Protein AF-K0F4W0-F1 (afdb_monomer_lite)

InterPro domains:
  IPR012964 Protein of unknown function DUF1702 [PF08012] (1-237)

Structure (mmCIF, N/CA/C/O backbone):
data_AF-K0F4W0-F1
#
_entry.id   AF-K0F4W0-F1
#
loop_
_atom_site.group_PDB
_atom_site.id
_atom_site.type_symbol
_atom_site.label_atom_id
_atom_site.label_alt_id
_atom_site.label_comp_id
_atom_site.label_asym_id
_atom_site.label_entity_id
_atom_site.label_seq_id
_atom_site.pdbx_PDB_ins_code
_atom_site.Cartn_x
_atom_site.Cartn_y
_atom_site.Cartn_z
_atom_site.occupancy
_atom_site.B_iso_or_equiv
_atom_site.auth_seq_id
_atom_site.auth_comp_id
_atom_site.auth_asym_id
_atom_site.auth_atom_id
_atom_site.pdbx_PDB_model_num
ATOM 1 N N . MET A 1 1 ? -11.512 9.751 5.585 1.00 95.38 1 MET A N 1
ATOM 2 C CA . MET A 1 1 ? -11.398 9.671 7.060 1.00 95.38 1 MET A CA 1
ATOM 3 C C . MET A 1 1 ? -12.631 10.201 7.776 1.00 95.38 1 MET A C 1
ATOM 5 O O . MET A 1 1 ? -13.339 9.388 8.342 1.00 95.38 1 MET A O 1
ATOM 9 N N . ALA A 1 2 ? -12.910 11.513 7.772 1.00 96.88 2 ALA A N 1
ATOM 10 C CA . ALA A 1 2 ? -14.004 12.086 8.576 1.00 96.88 2 ALA A CA 1
ATOM 11 C C . ALA A 1 2 ? -15.376 11.435 8.310 1.00 96.88 2 ALA A C 1
ATOM 13 O O . ALA A 1 2 ? -16.116 11.166 9.248 1.00 96.88 2 ALA A O 1
ATOM 14 N N . LEU A 1 3 ? -15.675 11.106 7.049 1.00 97.31 3 LEU A N 1
ATOM 15 C CA . LEU A 1 3 ? -16.895 10.391 6.661 1.00 97.31 3 LEU A CA 1
ATOM 16 C C . LEU A 1 3 ? -16.976 8.988 7.285 1.00 97.31 3 LEU A C 1
ATOM 18 O O . LEU A 1 3 ? -17.970 8.664 7.915 1.00 97.31 3 LEU A O 1
ATOM 22 N N . ALA A 1 4 ? -15.892 8.208 7.226 1.00 97.88 4 ALA A N 1
ATOM 23 C CA . ALA A 1 4 ? -15.820 6.891 7.866 1.00 97.88 4 ALA A CA 1
ATOM 24 C C . ALA A 1 4 ? -15.887 6.970 9.403 1.00 97.88 4 ALA A C 1
ATOM 26 O O . ALA A 1 4 ? -16.452 6.091 10.044 1.00 97.88 4 ALA A O 1
ATOM 27 N N . ILE A 1 5 ? -15.347 8.039 10.010 1.00 97.38 5 ILE A N 1
ATOM 28 C CA . ILE A 1 5 ? -15.532 8.306 11.446 1.00 97.38 5 ILE A CA 1
ATOM 29 C C . ILE A 1 5 ? -17.018 8.490 11.753 1.00 97.38 5 ILE A C 1
ATOM 31 O O . ILE A 1 5 ? -17.507 7.862 12.685 1.00 97.38 5 ILE A O 1
ATOM 35 N N . ARG A 1 6 ? -17.733 9.302 10.961 1.00 96.69 6 ARG A N 1
ATOM 36 C CA . ARG A 1 6 ? -19.177 9.531 11.123 1.00 96.69 6 ARG A CA 1
ATOM 37 C C . ARG A 1 6 ? -19.987 8.249 10.945 1.00 96.69 6 ARG A C 1
ATOM 39 O O . ARG A 1 6 ? -20.821 7.975 11.797 1.00 96.69 6 ARG A O 1
ATOM 46 N N . ASP A 1 7 ? -19.680 7.437 9.934 1.00 97.12 7 ASP A N 1
ATOM 47 C CA . ASP A 1 7 ? -20.338 6.135 9.733 1.00 97.12 7 ASP A CA 1
ATOM 48 C C . ASP A 1 7 ? -20.090 5.163 10.902 1.00 97.12 7 ASP A C 1
ATOM 50 O O . ASP A 1 7 ? -20.913 4.293 11.192 1.00 97.12 7 ASP A O 1
ATOM 54 N N . GLY A 1 8 ? -18.963 5.327 11.604 1.00 95.44 8 GLY A N 1
ATOM 55 C CA . GLY A 1 8 ? -18.633 4.588 12.818 1.00 95.44 8 GLY A CA 1
ATOM 56 C C . GLY A 1 8 ? -19.396 5.032 14.070 1.00 95.44 8 GLY A C 1
ATOM 57 O O . GLY A 1 8 ? -19.486 4.254 15.019 1.00 95.44 8 GLY A O 1
ATOM 58 N N . LEU A 1 9 ? -19.939 6.254 14.114 1.00 95.00 9 LEU A N 1
ATOM 59 C CA . LEU A 1 9 ? -20.644 6.760 15.293 1.00 95.00 9 LEU A CA 1
ATOM 60 C C . LEU A 1 9 ? -22.022 6.086 15.454 1.00 95.00 9 LEU A C 1
ATOM 62 O O . LEU A 1 9 ? -22.668 5.713 14.473 1.00 95.00 9 LEU A O 1
ATOM 66 N N . PRO A 1 10 ? -22.510 5.914 16.698 1.00 88.75 10 PRO A N 1
ATOM 67 C CA . PRO A 1 10 ? -23.794 5.259 16.950 1.00 88.75 10 PRO A CA 1
ATOM 68 C C . PRO A 1 10 ? -25.005 6.095 16.509 1.00 88.75 10 PRO A C 1
ATOM 70 O O . PRO A 1 10 ? -26.083 5.537 16.323 1.00 88.75 10 PRO A O 1
ATOM 73 N N . LEU A 1 11 ? -24.833 7.411 16.348 1.00 86.50 11 LEU A N 1
ATOM 74 C CA . LEU A 1 11 ? -25.879 8.354 15.958 1.00 86.50 11 LEU A CA 1
ATOM 75 C C . LEU A 1 11 ? -25.602 8.911 14.560 1.00 86.50 11 LEU A C 1
ATOM 77 O O . LEU A 1 11 ? -24.459 9.223 14.230 1.00 86.50 11 LEU A O 1
ATOM 81 N N . GLY A 1 12 ? -26.667 9.108 13.784 1.00 84.62 12 GLY A N 1
ATOM 82 C CA . GLY A 1 12 ? -26.603 9.665 12.436 1.00 84.62 12 GLY A CA 1
ATOM 83 C C . GLY A 1 12 ? -26.601 8.610 11.332 1.00 84.62 12 GLY A C 1
ATOM 84 O O . GLY A 1 12 ? -26.857 7.425 11.552 1.00 84.62 12 GLY A O 1
ATOM 85 N N . HIS A 1 13 ? -26.366 9.082 10.112 1.00 86.56 13 HIS A N 1
ATOM 86 C CA . HIS A 1 13 ? -26.338 8.250 8.920 1.00 86.56 13 HIS A CA 1
ATOM 87 C C . HIS A 1 13 ? -25.015 7.485 8.794 1.00 86.56 13 HIS A C 1
ATOM 89 O O . HIS A 1 13 ? -23.969 7.978 9.203 1.00 86.56 13 HIS A O 1
ATOM 95 N N . LYS A 1 14 ? -25.084 6.282 8.208 1.00 90.00 14 LYS A N 1
ATOM 96 C CA . LYS A 1 14 ? -23.947 5.361 8.014 1.00 90.00 14 LYS A CA 1
ATOM 97 C C . LYS A 1 14 ? -23.619 5.112 6.540 1.00 90.00 14 LYS A C 1
ATOM 99 O O . LYS A 1 14 ? -23.148 4.042 6.173 1.00 90.00 14 LYS A O 1
ATOM 104 N N . HIS A 1 15 ? -23.981 6.060 5.684 1.00 93.69 15 HIS A N 1
ATOM 105 C CA . HIS A 1 15 ? -23.792 5.984 4.237 1.00 93.69 15 HIS A CA 1
ATOM 106 C C . HIS A 1 15 ? -22.850 7.078 3.722 1.00 93.69 15 HIS A C 1
ATOM 108 O O . HIS A 1 15 ? -22.735 7.265 2.518 1.00 93.69 15 HIS A O 1
ATOM 114 N N . HIS A 1 16 ? -22.137 7.789 4.601 1.00 97.56 16 HIS A N 1
ATOM 115 C CA . HIS A 1 16 ? -21.282 8.902 4.196 1.00 97.56 16 HIS A CA 1
ATOM 116 C C . HIS A 1 16 ? -20.129 8.458 3.289 1.00 97.56 16 HIS A C 1
ATOM 118 O O . HIS A 1 16 ? -19.804 9.156 2.329 1.00 97.56 16 HIS A O 1
ATOM 124 N N . VAL A 1 17 ? -19.500 7.313 3.573 1.00 97.94 17 VAL A N 1
ATOM 125 C CA . VAL A 1 17 ? -18.468 6.739 2.696 1.00 97.94 17 VAL A CA 1
ATOM 126 C C . VAL A 1 17 ? -19.078 6.267 1.378 1.00 97.94 17 VAL A C 1
ATOM 128 O O . VAL A 1 17 ? -18.508 6.558 0.332 1.00 97.94 17 VAL A O 1
ATOM 131 N N . THR A 1 18 ? -20.230 5.591 1.411 1.00 97.62 18 THR A N 1
ATOM 132 C CA . THR A 1 18 ? -20.920 5.103 0.205 1.00 97.62 18 THR A CA 1
ATOM 133 C C . THR A 1 18 ? -21.291 6.250 -0.734 1.00 97.62 18 THR A C 1
ATOM 135 O O . THR A 1 18 ? -20.954 6.210 -1.916 1.00 97.62 18 THR A O 1
ATOM 138 N N . ASP A 1 19 ? -21.912 7.301 -0.201 1.00 97.81 19 ASP A N 1
ATOM 139 C CA . ASP A 1 19 ? -22.314 8.480 -0.969 1.00 97.81 19 ASP A CA 1
ATOM 140 C C . ASP A 1 19 ? -21.099 9.205 -1.550 1.00 97.81 19 ASP A C 1
ATOM 142 O O . ASP A 1 19 ? -21.123 9.663 -2.691 1.00 97.81 19 ASP A O 1
ATOM 146 N N . PHE A 1 20 ? -20.001 9.277 -0.792 1.00 97.81 20 PHE A N 1
ATOM 147 C CA . PHE A 1 20 ? -18.778 9.910 -1.274 1.00 97.81 20 PHE A CA 1
ATOM 148 C C . PHE A 1 20 ? -18.067 9.088 -2.348 1.00 97.81 20 PHE A C 1
ATOM 150 O O . PHE A 1 20 ? -17.512 9.670 -3.273 1.00 97.81 20 PHE A O 1
ATOM 157 N N . ILE A 1 21 ? -18.117 7.754 -2.276 1.00 97.75 21 ILE A N 1
ATOM 158 C CA . ILE A 1 21 ? -17.651 6.892 -3.371 1.00 97.75 21 ILE A CA 1
ATOM 159 C C . ILE A 1 21 ? -18.477 7.156 -4.631 1.00 97.75 21 ILE A C 1
ATOM 161 O O . ILE A 1 21 ? -17.896 7.306 -5.698 1.00 97.75 21 ILE A O 1
ATOM 165 N N . ALA A 1 22 ? -19.803 7.264 -4.515 1.00 97.31 22 ALA A N 1
ATOM 166 C CA . ALA A 1 22 ? -20.660 7.554 -5.663 1.00 97.31 22 ALA A CA 1
ATOM 167 C C . ALA A 1 22 ? -20.384 8.942 -6.275 1.00 97.31 22 ALA A C 1
ATOM 169 O O . ALA A 1 22 ? -20.463 9.100 -7.491 1.00 97.31 22 ALA A O 1
ATOM 170 N N . ALA A 1 23 ? -20.045 9.936 -5.448 1.00 98.00 23 ALA A N 1
ATOM 171 C CA . ALA A 1 23 ? -19.792 11.307 -5.891 1.00 98.00 23 ALA A CA 1
ATOM 172 C C . ALA A 1 23 ? -18.348 11.580 -6.359 1.00 98.00 23 ALA A C 1
ATOM 174 O O . ALA A 1 23 ? -18.134 12.554 -7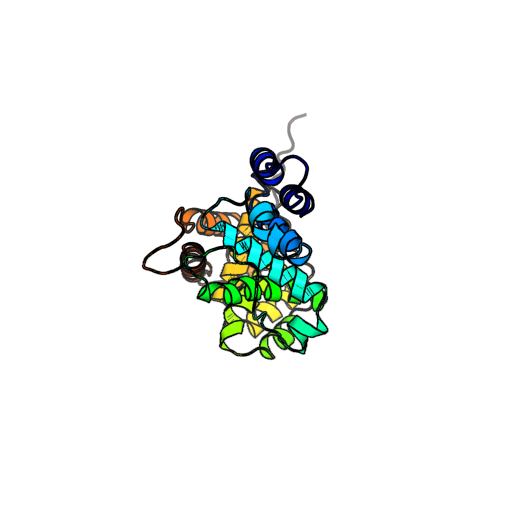.076 1.00 98.00 23 ALA A O 1
ATOM 175 N N . ALA A 1 24 ? -17.367 10.780 -5.927 1.00 97.19 24 ALA A N 1
ATOM 176 C CA . ALA A 1 24 ? -15.936 11.020 -6.147 1.00 97.19 24 ALA A CA 1
ATOM 177 C C . ALA A 1 24 ? -15.167 9.720 -6.467 1.00 97.19 24 ALA A C 1
ATOM 179 O O . ALA A 1 24 ? -14.075 9.467 -5.940 1.00 97.19 24 ALA A O 1
ATOM 180 N N . ASP A 1 25 ? -15.752 8.866 -7.308 1.00 96.38 25 ASP A N 1
ATOM 181 C CA . ASP A 1 25 ? -15.204 7.559 -7.698 1.00 96.38 25 ASP A CA 1
ATOM 182 C C . ASP A 1 25 ? -13.814 7.654 -8.367 1.00 96.38 25 ASP A C 1
ATOM 184 O O . ASP A 1 25 ? -12.987 6.737 -8.276 1.00 96.38 25 ASP A O 1
ATOM 188 N N . GLU A 1 26 ? -13.472 8.791 -8.973 1.00 98.12 26 GLU A N 1
ATOM 189 C CA . GLU A 1 26 ? -12.127 9.043 -9.495 1.00 98.12 26 GLU A CA 1
ATOM 190 C C . GLU A 1 26 ? -11.041 9.013 -8.397 1.00 98.12 26 GLU A C 1
ATOM 192 O O . GLU A 1 26 ? -9.873 8.741 -8.678 1.00 98.12 26 GLU A O 1
ATOM 197 N N . HIS A 1 27 ? -11.425 9.208 -7.130 1.00 97.69 27 HIS A N 1
ATOM 198 C CA . HIS A 1 27 ? -10.548 9.171 -5.957 1.00 97.69 27 HIS A CA 1
ATOM 199 C C . HIS A 1 27 ? -10.694 7.892 -5.117 1.00 97.69 27 HIS A C 1
ATOM 201 O O . HIS A 1 27 ? -10.190 7.839 -3.988 1.00 97.69 27 HIS A O 1
ATOM 207 N N . LEU A 1 28 ? -11.332 6.846 -5.659 1.00 97.94 28 LEU A N 1
ATOM 208 C CA . LEU A 1 28 ? -11.682 5.603 -4.960 1.00 97.94 28 LEU A CA 1
ATOM 209 C C . LEU A 1 28 ? -10.561 5.060 -4.059 1.00 97.94 28 LEU A C 1
ATOM 211 O O . LEU A 1 28 ? -10.781 4.813 -2.875 1.00 97.94 28 LEU A O 1
ATOM 215 N N . TYR A 1 29 ? -9.333 4.935 -4.571 1.00 98.38 29 TYR A N 1
ATOM 216 C CA . TYR A 1 29 ? -8.204 4.405 -3.795 1.00 98.38 29 TYR A CA 1
ATOM 217 C C . TYR A 1 29 ? -7.902 5.229 -2.536 1.00 98.38 29 TYR A C 1
ATOM 219 O O . TYR A 1 29 ? -7.700 4.670 -1.456 1.00 98.38 29 TYR A O 1
ATOM 227 N N . MET A 1 30 ? -7.931 6.561 -2.647 1.00 98.12 30 MET A N 1
ATOM 228 C CA . MET A 1 30 ? -7.701 7.463 -1.516 1.00 98.12 30 MET A CA 1
ATOM 229 C C . MET A 1 30 ? -8.854 7.442 -0.512 1.00 98.12 30 MET A C 1
ATOM 231 O O . MET A 1 30 ? -8.615 7.621 0.686 1.00 98.12 30 MET A O 1
ATOM 235 N N . ILE A 1 31 ? -10.083 7.170 -0.960 1.00 98.62 31 ILE A N 1
ATOM 236 C CA . ILE A 1 31 ? -11.229 6.988 -0.062 1.00 98.62 31 ILE A CA 1
ATOM 237 C C . ILE A 1 31 ? -10.993 5.774 0.845 1.00 98.62 31 ILE A C 1
ATOM 239 O O . ILE A 1 31 ? -11.073 5.921 2.066 1.00 98.62 31 ILE A O 1
ATOM 243 N N . TYR A 1 32 ? -10.606 4.618 0.288 1.00 98.69 32 TYR A N 1
ATOM 244 C CA . TYR A 1 32 ? -10.311 3.408 1.074 1.00 98.69 32 TYR A CA 1
ATOM 245 C C . TYR A 1 32 ? -9.128 3.602 2.034 1.00 98.69 32 TYR A C 1
ATOM 247 O O . TYR A 1 32 ? -9.226 3.244 3.210 1.00 98.69 32 TYR A O 1
ATOM 255 N N . VAL A 1 33 ? -8.047 4.253 1.588 1.00 98.69 33 VAL A N 1
ATOM 256 C CA . VAL A 1 33 ? -6.933 4.648 2.475 1.00 98.69 33 VAL A CA 1
ATOM 257 C C . VAL A 1 33 ? -7.443 5.529 3.622 1.00 98.69 33 VAL A C 1
ATOM 259 O O . VAL A 1 33 ? -7.101 5.326 4.789 1.00 98.69 33 VAL A O 1
ATOM 262 N N . GLY A 1 34 ? -8.320 6.484 3.311 1.00 98.56 34 GLY A N 1
ATOM 263 C CA . GLY A 1 34 ? -8.943 7.363 4.290 1.00 98.56 34 GLY A CA 1
ATOM 264 C C . GLY A 1 34 ? -9.880 6.649 5.271 1.00 98.56 34 GLY A C 1
ATOM 265 O O . GLY A 1 34 ? -10.039 7.148 6.386 1.00 98.56 34 GLY A O 1
ATOM 266 N N . VAL A 1 35 ? -10.504 5.528 4.898 1.00 98.62 35 VAL A N 1
ATOM 267 C CA . VAL A 1 35 ? -11.246 4.653 5.829 1.00 98.62 35 VAL A CA 1
ATOM 268 C C . VAL A 1 35 ? -10.269 4.027 6.824 1.00 98.62 35 VAL A C 1
ATOM 270 O O . VAL A 1 35 ? -10.513 4.068 8.027 1.00 98.62 35 VAL A O 1
ATOM 273 N N . GLY A 1 36 ? -9.105 3.575 6.355 1.00 98.56 36 GLY A N 1
ATOM 274 C CA . GLY A 1 36 ? -8.017 3.079 7.202 1.00 98.56 36 GLY A CA 1
ATOM 275 C C . GLY A 1 36 ? -7.568 4.039 8.300 1.00 98.56 36 GLY A C 1
ATOM 276 O O . GLY A 1 36 ? -7.413 3.654 9.459 1.00 98.56 36 GLY A O 1
ATOM 277 N N . TRP A 1 37 ? -7.447 5.323 7.961 1.00 98.75 37 TRP A N 1
ATOM 278 C CA . TRP A 1 37 ? -7.151 6.378 8.935 1.00 98.75 37 TRP A CA 1
ATOM 279 C C . TRP A 1 37 ? -8.241 6.529 10.003 1.00 98.75 37 TRP A C 1
ATOM 281 O O . TRP A 1 37 ? -7.938 6.850 11.149 1.00 98.75 37 TRP A O 1
ATOM 291 N N . ALA A 1 38 ? -9.510 6.292 9.658 1.00 98.56 38 ALA A N 1
ATOM 292 C CA . ALA A 1 38 ? -10.582 6.298 10.650 1.00 98.56 38 ALA A CA 1
ATOM 293 C C . ALA A 1 38 ? -10.435 5.121 11.624 1.00 98.56 38 ALA A C 1
ATOM 295 O O . ALA A 1 38 ? -10.582 5.315 12.828 1.00 98.56 38 ALA A O 1
ATOM 296 N N . LEU A 1 39 ? -10.063 3.931 11.138 1.00 98.44 39 LEU A N 1
ATOM 297 C CA . LEU A 1 39 ? -9.823 2.756 11.989 1.00 98.44 39 LEU A CA 1
ATOM 298 C C . LEU A 1 39 ? -8.672 2.971 12.979 1.00 98.44 39 LEU A C 1
ATOM 300 O O . LEU A 1 39 ? -8.726 2.458 14.093 1.00 98.44 39 LEU A O 1
ATOM 304 N N . ALA A 1 40 ? -7.665 3.765 12.606 1.00 98.19 40 ALA A N 1
ATOM 305 C CA . ALA A 1 40 ? -6.564 4.123 13.500 1.00 98.19 40 ALA A CA 1
ATOM 306 C C . ALA A 1 40 ? -6.989 5.042 14.660 1.00 98.19 40 ALA A C 1
ATOM 308 O O . ALA A 1 40 ? -6.291 5.119 15.669 1.00 98.19 40 ALA A O 1
ATOM 309 N N . ARG A 1 41 ? -8.132 5.728 14.531 1.00 97.19 41 ARG A N 1
ATOM 310 C CA . ARG A 1 41 ? -8.620 6.720 15.504 1.00 97.19 41 ARG A CA 1
ATOM 311 C C . ARG A 1 41 ? -9.878 6.286 16.249 1.00 97.19 41 ARG A C 1
ATOM 313 O O . ARG A 1 41 ? -10.158 6.811 17.323 1.00 97.19 41 ARG A O 1
ATOM 320 N N . LEU A 1 42 ? -10.648 5.363 15.684 1.00 96.50 42 LEU A N 1
ATOM 321 C CA . LEU A 1 42 ? -11.864 4.843 16.296 1.00 96.50 42 LEU A CA 1
ATOM 322 C C . LEU A 1 42 ? -11.554 3.704 17.277 1.00 96.50 42 LEU A C 1
ATOM 324 O O . LEU A 1 42 ? -10.695 2.863 16.995 1.00 96.50 42 LEU A O 1
ATOM 328 N N . PRO A 1 43 ? -12.301 3.597 18.389 1.00 94.94 43 PRO A N 1
ATOM 329 C CA . PRO A 1 43 ? -12.262 2.404 19.219 1.00 94.94 43 PRO A CA 1
ATOM 330 C C . PRO A 1 43 ? -12.791 1.191 18.437 1.00 94.94 43 PRO A C 1
ATOM 332 O O . PRO A 1 43 ? -13.729 1.299 17.645 1.00 94.94 43 PRO A O 1
ATOM 335 N N . ARG A 1 44 ? -12.211 0.012 18.698 1.00 94.25 44 ARG A N 1
ATOM 336 C CA . ARG A 1 44 ? -12.485 -1.236 17.956 1.00 94.25 44 ARG A CA 1
ATOM 337 C C . ARG A 1 44 ? -13.966 -1.587 17.760 1.00 94.25 44 ARG A C 1
ATOM 339 O O . ARG A 1 44 ? -14.302 -1.995 16.651 1.00 94.25 44 ARG A O 1
ATOM 346 N N . PRO A 1 45 ? -14.868 -1.420 18.751 1.00 94.50 45 PRO A N 1
ATOM 347 C CA . PRO A 1 45 ? -16.285 -1.744 18.562 1.00 94.50 45 PRO A CA 1
ATOM 348 C C . PRO A 1 45 ? -16.961 -0.964 17.424 1.00 94.50 45 PRO A C 1
ATOM 350 O O . PRO A 1 45 ? -17.989 -1.400 16.917 1.00 94.50 45 PRO A O 1
ATOM 353 N N . LEU A 1 46 ? -16.384 0.167 17.003 1.00 95.81 46 LEU A N 1
ATOM 354 C CA . LEU A 1 46 ? -16.920 1.013 15.935 1.00 95.81 46 LEU A CA 1
ATOM 355 C C . LEU A 1 46 ? -16.310 0.713 14.555 1.00 95.81 46 LEU A C 1
ATOM 357 O O . LEU A 1 46 ? -16.778 1.248 13.552 1.00 95.81 46 LEU A O 1
ATOM 361 N N . HIS A 1 47 ? -15.286 -0.146 14.470 1.00 96.25 47 HIS A N 1
ATOM 362 C CA . HIS A 1 47 ? -14.577 -0.430 13.213 1.00 96.25 47 HIS A CA 1
ATOM 363 C C . HIS A 1 47 ? -15.494 -1.025 12.146 1.00 96.25 47 HIS A C 1
ATOM 365 O O . HIS A 1 47 ? -15.451 -0.589 11.000 1.00 96.25 47 HIS A O 1
ATOM 371 N N . GLN A 1 48 ? -16.366 -1.961 12.525 1.00 94.12 48 GLN A N 1
ATOM 372 C CA . GLN A 1 48 ? -17.289 -2.593 11.580 1.00 94.12 48 GLN A CA 1
ATOM 373 C C . GLN A 1 48 ? -18.269 -1.580 10.973 1.00 94.12 48 GLN A C 1
ATOM 375 O O . GLN A 1 48 ? -18.567 -1.641 9.784 1.00 94.12 48 GLN A O 1
ATOM 380 N N . ALA A 1 49 ? -18.745 -0.628 11.779 1.00 95.19 49 ALA A N 1
ATOM 381 C CA . ALA A 1 49 ? -19.628 0.433 11.308 1.00 95.19 49 ALA A CA 1
ATOM 382 C C . ALA A 1 49 ? -18.887 1.398 10.365 1.00 95.19 49 ALA A C 1
ATOM 384 O O . ALA A 1 49 ? -19.393 1.702 9.287 1.00 95.19 49 ALA A O 1
ATOM 385 N N . ALA A 1 50 ? -17.648 1.776 10.693 1.00 96.38 50 ALA A N 1
ATOM 386 C CA . ALA A 1 50 ? -16.811 2.624 9.838 1.00 96.38 50 ALA A CA 1
ATOM 387 C C . ALA A 1 50 ? -16.414 1.972 8.498 1.00 96.38 50 ALA A C 1
ATOM 389 O O . ALA A 1 50 ? -16.122 2.674 7.532 1.00 96.38 50 ALA A O 1
ATOM 390 N N . LEU A 1 51 ? -16.400 0.637 8.434 1.00 96.06 51 LEU A N 1
ATOM 391 C CA . LEU A 1 51 ? -16.133 -0.141 7.221 1.00 96.06 51 LEU A CA 1
ATOM 392 C C . LEU A 1 51 ? -17.369 -0.351 6.336 1.00 96.06 51 LEU A C 1
ATOM 394 O O . LEU A 1 51 ? -17.221 -0.830 5.216 1.00 96.06 51 LEU A O 1
ATOM 398 N N . SER A 1 52 ? -18.574 -0.017 6.807 1.00 94.12 52 SER A N 1
ATOM 399 C CA . SER A 1 52 ? -19.828 -0.403 6.141 1.00 94.12 52 SER A CA 1
ATOM 400 C C . SER A 1 52 ? -19.974 0.116 4.703 1.00 94.12 52 SER A C 1
ATOM 402 O O . SER A 1 52 ? -20.519 -0.598 3.864 1.00 94.12 52 SER A O 1
ATOM 404 N N . GLY A 1 53 ? -19.433 1.300 4.392 1.00 93.88 53 GLY A N 1
ATOM 405 C CA . GLY A 1 53 ? -19.403 1.845 3.028 1.00 93.88 53 GLY A CA 1
ATOM 406 C C . GLY A 1 53 ? -18.212 1.398 2.166 1.00 93.88 53 GLY A C 1
ATOM 407 O O . GLY A 1 53 ? -18.175 1.686 0.974 1.00 93.88 53 GLY A O 1
ATOM 408 N N . ALA A 1 54 ? -17.231 0.692 2.735 1.00 93.56 54 ALA A N 1
ATOM 409 C CA . ALA A 1 54 ? -16.027 0.220 2.045 1.00 93.56 54 ALA A CA 1
ATOM 410 C C . ALA A 1 54 ? -16.203 -1.230 1.550 1.00 93.56 54 ALA A C 1
ATOM 412 O O . ALA A 1 54 ? -15.542 -2.154 2.027 1.00 93.56 54 ALA A O 1
ATOM 413 N N . SER A 1 55 ? -17.138 -1.436 0.619 1.00 92.50 55 SER A N 1
ATOM 414 C CA . SER A 1 55 ? -17.643 -2.762 0.227 1.00 92.50 55 SER A CA 1
ATOM 415 C C . SER A 1 55 ? -16.853 -3.490 -0.872 1.00 92.50 55 SER A C 1
ATOM 417 O O . SER A 1 55 ? -17.099 -4.676 -1.100 1.00 92.50 55 SER A O 1
ATOM 419 N N . ASP A 1 56 ? -15.904 -2.835 -1.548 1.00 96.25 56 ASP A N 1
ATOM 420 C CA . ASP A 1 56 ? -15.145 -3.447 -2.642 1.00 96.25 56 ASP A CA 1
ATOM 421 C C . ASP A 1 56 ? -14.277 -4.612 -2.130 1.00 96.25 56 ASP A C 1
ATOM 423 O O . ASP A 1 56 ? -13.464 -4.439 -1.209 1.00 96.25 56 ASP A O 1
ATOM 427 N N . PRO A 1 57 ? -14.395 -5.803 -2.743 1.00 94.00 57 PRO A N 1
ATOM 428 C CA . PRO A 1 57 ? -13.795 -7.020 -2.216 1.00 94.00 57 PRO A CA 1
ATOM 429 C C . PRO A 1 57 ? -12.264 -7.045 -2.264 1.00 94.00 57 PRO A C 1
ATOM 431 O O . PRO A 1 57 ? -11.645 -7.853 -1.560 1.00 94.00 57 PRO A O 1
ATOM 434 N N . VAL A 1 58 ? -11.661 -6.194 -3.098 1.00 97.81 58 VAL A N 1
ATOM 435 C CA . VAL A 1 58 ? -10.218 -6.095 -3.325 1.00 97.81 58 VAL A CA 1
ATOM 436 C C . VAL A 1 58 ? -9.652 -4.835 -2.672 1.00 97.81 58 VAL A C 1
ATOM 438 O O . VAL A 1 58 ? -8.616 -4.914 -2.015 1.00 97.81 58 VAL A O 1
ATOM 441 N N . LEU A 1 59 ? -10.321 -3.686 -2.786 1.00 97.94 59 LEU A N 1
ATOM 442 C CA . LEU A 1 59 ? -9.806 -2.419 -2.253 1.00 97.94 59 LEU A CA 1
ATOM 443 C C . LEU A 1 59 ? -9.919 -2.297 -0.738 1.00 97.94 59 LEU A C 1
ATOM 445 O O . LEU A 1 59 ? -9.211 -1.478 -0.160 1.00 97.94 59 LEU A O 1
ATOM 449 N N . MET A 1 60 ? -10.719 -3.131 -0.066 1.00 96.31 60 MET A N 1
ATOM 450 C CA . MET A 1 60 ? -10.800 -3.128 1.400 1.00 96.31 60 MET A CA 1
ATOM 451 C C . MET A 1 60 ? -9.433 -3.262 2.094 1.00 96.31 60 MET A C 1
ATOM 453 O O . MET A 1 60 ? -9.233 -2.733 3.185 1.00 96.31 60 MET A O 1
ATOM 457 N N . TRP A 1 61 ? -8.461 -3.916 1.450 1.00 98.25 61 TRP A N 1
ATOM 458 C CA . TRP A 1 61 ? -7.098 -4.044 1.970 1.00 98.25 61 TRP A CA 1
ATOM 459 C C . TRP A 1 61 ? -6.336 -2.713 1.994 1.00 98.25 61 TRP A C 1
ATOM 461 O O . TRP A 1 61 ? -5.453 -2.543 2.833 1.00 98.25 61 TRP A O 1
ATOM 471 N N . LEU A 1 62 ? -6.731 -1.731 1.174 1.00 98.69 62 LEU A N 1
ATOM 472 C CA . LEU A 1 62 ? -6.200 -0.368 1.241 1.00 98.69 62 LEU A CA 1
ATOM 473 C C . LEU A 1 62 ? -6.612 0.363 2.528 1.00 98.69 62 LEU A C 1
ATOM 475 O O . LEU A 1 62 ? -5.947 1.318 2.920 1.00 98.69 62 LEU A O 1
ATOM 479 N N . ALA A 1 63 ? -7.659 -0.085 3.232 1.00 98.56 63 ALA A N 1
ATOM 480 C CA . ALA A 1 63 ? -7.946 0.426 4.571 1.00 98.56 63 ALA A CA 1
ATOM 481 C C . ALA A 1 63 ? -6.881 -0.032 5.585 1.00 98.56 63 ALA A C 1
ATOM 483 O O . ALA A 1 63 ? -6.515 0.725 6.478 1.00 98.56 63 ALA A O 1
ATOM 484 N N . LEU A 1 64 ? -6.321 -1.236 5.444 1.00 98.69 64 LEU A N 1
ATOM 485 C CA . LEU A 1 64 ? -5.206 -1.664 6.296 1.00 98.69 64 LEU A CA 1
ATOM 486 C C . LEU A 1 64 ? -3.883 -1.005 5.908 1.00 98.69 64 LEU A C 1
ATOM 488 O O . LEU A 1 64 ? -3.102 -0.672 6.795 1.00 98.69 64 LEU A O 1
ATOM 492 N N . ASP A 1 65 ? -3.675 -0.736 4.621 1.00 98.81 65 ASP A N 1
ATOM 493 C CA . ASP A 1 65 ? -2.589 0.135 4.162 1.00 98.81 65 ASP A CA 1
ATOM 494 C C . ASP A 1 65 ? -2.727 1.548 4.770 1.00 98.81 65 ASP A C 1
ATOM 496 O O . ASP A 1 65 ? -1.814 2.045 5.424 1.00 98.81 65 ASP A O 1
ATOM 500 N N . GLY A 1 66 ? -3.906 2.171 4.697 1.00 98.88 66 GLY A N 1
ATOM 501 C CA . GLY A 1 66 ? -4.146 3.474 5.324 1.00 98.88 66 GLY A CA 1
ATOM 502 C C . GLY A 1 66 ? -3.970 3.468 6.847 1.00 98.88 66 GLY A C 1
ATOM 503 O O . GLY A 1 66 ? -3.426 4.421 7.406 1.00 98.88 66 GLY A O 1
ATOM 504 N N . TYR A 1 67 ? -4.381 2.389 7.518 1.00 98.81 67 TYR A N 1
ATOM 505 C CA . TYR A 1 67 ? -4.130 2.178 8.945 1.00 98.81 67 TYR A CA 1
ATOM 506 C C . TYR A 1 67 ? -2.628 2.098 9.244 1.00 98.81 67 TYR A C 1
ATOM 508 O O . TYR A 1 67 ? -2.141 2.820 10.114 1.00 98.81 67 TYR A O 1
ATOM 516 N N . GLY A 1 68 ? -1.885 1.269 8.503 1.00 98.94 68 GLY A N 1
ATOM 517 C CA . GLY A 1 68 ? -0.438 1.118 8.658 1.00 98.94 68 GLY A CA 1
ATOM 518 C C . GLY A 1 68 ? 0.313 2.425 8.423 1.00 98.94 68 GLY A C 1
ATOM 519 O O . GLY A 1 68 ? 1.196 2.766 9.210 1.00 98.94 68 GLY A O 1
ATOM 520 N N . PHE A 1 69 ? -0.108 3.206 7.421 1.00 98.94 69 PHE A N 1
ATOM 521 C CA . PHE A 1 69 ? 0.423 4.546 7.181 1.00 98.94 69 PHE A CA 1
ATOM 522 C C . PHE A 1 69 ? 0.235 5.438 8.405 1.00 98.94 69 PHE A C 1
ATOM 524 O O . PHE A 1 69 ? 1.200 6.005 8.912 1.00 98.94 69 PHE A O 1
ATOM 531 N N . HIS A 1 70 ? -1.005 5.562 8.893 1.00 98.75 70 HIS A N 1
ATOM 532 C CA . HIS A 1 70 ? -1.308 6.414 10.041 1.00 98.75 70 HIS A CA 1
ATOM 533 C C . HIS A 1 70 ? -0.475 6.002 11.258 1.00 98.75 70 HIS A C 1
ATOM 535 O O . HIS A 1 70 ? 0.112 6.848 11.929 1.00 98.75 70 HIS A O 1
ATOM 541 N N . GLN A 1 71 ? -0.412 4.700 11.540 1.00 98.75 71 GLN A N 1
ATOM 542 C CA . GLN A 1 71 ? 0.326 4.180 12.681 1.00 98.75 71 GLN A CA 1
ATOM 543 C C . GLN A 1 71 ? 1.829 4.476 12.589 1.00 98.75 71 GLN A C 1
ATOM 545 O O . GLN A 1 71 ? 2.409 4.973 13.551 1.00 98.75 71 GLN A O 1
ATOM 550 N N . ALA A 1 72 ? 2.458 4.245 11.436 1.00 98.88 72 ALA A N 1
ATOM 551 C CA . ALA A 1 72 ? 3.876 4.546 11.253 1.00 98.88 72 ALA A CA 1
ATOM 552 C C . ALA A 1 72 ? 4.193 6.041 11.225 1.00 98.88 72 ALA A C 1
ATOM 554 O O . ALA A 1 72 ? 5.255 6.423 11.702 1.00 98.88 72 ALA A O 1
ATOM 555 N N . TYR A 1 73 ? 3.293 6.879 10.711 1.00 98.75 73 TYR A N 1
ATOM 556 C CA . TYR A 1 73 ? 3.521 8.320 10.631 1.00 98.75 73 TYR A CA 1
ATOM 557 C C . TYR A 1 73 ? 3.334 9.032 11.980 1.00 98.75 73 TYR A C 1
ATOM 559 O O . TYR A 1 73 ? 4.153 9.862 12.360 1.00 98.75 73 TYR A O 1
ATOM 567 N N . PHE A 1 74 ? 2.270 8.711 12.725 1.00 98.50 74 PHE A N 1
ATOM 568 C CA . PHE A 1 74 ? 1.969 9.371 14.006 1.00 98.50 74 PHE A CA 1
ATOM 569 C C . PHE A 1 74 ? 2.582 8.667 15.222 1.00 98.50 74 PHE A C 1
ATOM 571 O O . PHE A 1 74 ? 2.707 9.271 16.286 1.00 98.50 74 PHE A O 1
ATOM 578 N N . HIS A 1 75 ? 2.981 7.401 15.082 1.00 98.25 75 HIS A N 1
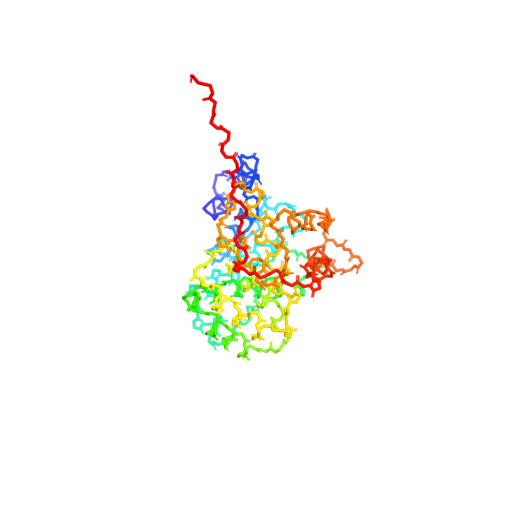ATOM 579 C CA . HIS A 1 75 ? 3.635 6.623 16.134 1.00 98.25 75 HIS A CA 1
ATOM 580 C C . HIS A 1 75 ? 4.953 6.016 15.633 1.00 98.25 75 HIS A C 1
ATOM 582 O O . HIS A 1 75 ? 5.237 4.834 15.859 1.00 98.25 75 HIS A O 1
ATOM 588 N N . THR A 1 76 ? 5.769 6.846 14.974 1.00 98.62 76 THR A N 1
ATOM 589 C CA . THR A 1 76 ? 7.051 6.492 14.344 1.00 98.62 76 THR A CA 1
ATOM 590 C C . THR A 1 76 ? 7.968 5.686 15.254 1.00 98.62 76 THR A C 1
ATOM 592 O O . THR A 1 76 ? 8.478 4.644 14.849 1.00 98.62 76 THR A O 1
ATOM 595 N N . ASP A 1 77 ? 8.140 6.094 16.512 1.00 98.56 77 ASP A N 1
ATOM 596 C CA . ASP A 1 77 ? 9.003 5.365 17.449 1.00 98.56 77 ASP A CA 1
ATOM 597 C C . ASP A 1 77 ? 8.551 3.911 17.642 1.00 98.56 77 ASP A C 1
ATOM 599 O O . ASP A 1 77 ? 9.370 2.995 17.677 1.00 98.56 77 ASP A O 1
ATOM 603 N N . ARG A 1 78 ? 7.240 3.673 17.698 1.00 98.56 78 ARG A N 1
ATOM 604 C CA . ARG A 1 78 ? 6.674 2.340 17.915 1.00 98.56 78 ARG A CA 1
ATOM 605 C C . ARG A 1 78 ? 6.686 1.494 16.643 1.00 98.56 78 ARG A C 1
ATOM 607 O O . ARG A 1 78 ? 7.149 0.360 16.657 1.00 98.56 78 ARG A O 1
ATOM 614 N N . TYR A 1 79 ? 6.164 2.012 15.538 1.00 98.69 79 TYR A N 1
ATOM 615 C CA . TYR A 1 79 ? 5.970 1.205 14.327 1.00 98.69 79 TYR A CA 1
ATOM 616 C C . TYR A 1 79 ? 7.198 1.166 13.415 1.00 98.69 79 TYR A C 1
ATOM 618 O O . TYR A 1 79 ? 7.374 0.184 12.697 1.00 98.69 79 TYR A O 1
ATOM 626 N N . VAL A 1 80 ? 8.060 2.186 13.467 1.00 98.56 80 VAL A N 1
ATOM 627 C CA . VAL A 1 80 ? 9.289 2.254 12.666 1.00 98.56 80 VAL A CA 1
ATOM 628 C C . VAL A 1 80 ? 10.502 1.840 13.489 1.00 98.56 80 VAL A C 1
ATOM 630 O O . VAL A 1 80 ? 11.138 0.846 13.155 1.00 98.56 80 VAL A O 1
ATOM 633 N N . LYS A 1 81 ? 10.813 2.534 14.594 1.00 97.50 81 LYS A N 1
ATOM 634 C CA . LYS A 1 81 ? 12.051 2.252 15.353 1.00 97.50 81 LYS A CA 1
ATOM 635 C C . LYS A 1 81 ? 11.988 0.924 16.109 1.00 97.50 81 LYS A C 1
ATOM 637 O O . LYS A 1 81 ? 12.922 0.137 16.035 1.00 97.50 81 LYS A O 1
ATOM 642 N N . GLN A 1 82 ? 10.879 0.654 16.799 1.00 98.31 82 GLN A N 1
ATOM 643 C CA . GLN A 1 82 ? 10.648 -0.630 17.480 1.00 98.31 82 GLN A CA 1
ATOM 644 C C . GLN A 1 82 ? 10.081 -1.707 16.543 1.00 98.31 82 GLN A C 1
ATOM 646 O O . GLN A 1 82 ? 9.891 -2.843 16.972 1.00 98.31 82 GLN A O 1
ATOM 651 N N . GLN A 1 83 ? 9.785 -1.359 15.282 1.00 98.19 83 GLN A N 1
ATOM 652 C CA . GLN A 1 83 ? 9.269 -2.273 14.256 1.00 98.19 83 GLN A CA 1
ATOM 653 C C . GLN A 1 83 ? 8.034 -3.066 14.712 1.00 98.19 83 GLN A C 1
ATOM 655 O O . GLN A 1 83 ? 7.845 -4.226 14.337 1.00 98.19 83 GLN A O 1
ATOM 660 N N . TYR A 1 84 ? 7.187 -2.445 15.534 1.00 98.19 84 TYR A N 1
ATOM 661 C CA . TYR A 1 84 ? 6.059 -3.103 16.183 1.00 98.19 84 TYR A CA 1
ATOM 662 C C . TYR A 1 84 ? 5.090 -3.749 15.181 1.00 98.19 84 TYR A C 1
ATOM 664 O O . TYR A 1 84 ? 4.775 -3.183 14.132 1.00 98.19 84 TYR A O 1
ATOM 672 N N . VAL A 1 85 ? 4.583 -4.930 15.545 1.00 97.62 85 VAL A N 1
ATOM 673 C CA . VAL A 1 85 ? 3.497 -5.626 14.847 1.00 97.62 85 VAL A CA 1
ATOM 674 C C . VAL A 1 85 ? 2.269 -5.593 15.749 1.00 97.62 85 VAL A C 1
ATOM 676 O O . VAL A 1 85 ? 2.305 -6.085 16.878 1.00 97.62 85 VAL A O 1
ATOM 679 N N . ASP A 1 86 ? 1.181 -4.998 15.263 1.00 95.06 86 ASP A N 1
ATOM 680 C CA . ASP A 1 86 ? -0.072 -4.942 16.012 1.00 95.06 86 ASP A CA 1
ATOM 681 C C . ASP A 1 86 ? -0.639 -6.354 16.189 1.00 95.06 86 ASP A C 1
ATOM 683 O O . ASP A 1 86 ? -0.957 -7.038 15.219 1.00 95.06 86 ASP A O 1
ATOM 687 N N . ALA A 1 87 ? -0.761 -6.792 17.442 1.00 93.75 87 ALA A N 1
ATOM 688 C CA . ALA A 1 87 ? -1.288 -8.111 17.783 1.00 93.75 87 ALA A CA 1
ATOM 689 C C . ALA A 1 87 ? -2.811 -8.215 17.589 1.00 93.75 87 ALA A C 1
ATOM 691 O O . ALA A 1 87 ? -3.365 -9.314 17.588 1.00 93.75 87 ALA A O 1
ATOM 692 N N . LYS A 1 88 ? -3.509 -7.077 17.491 1.00 93.38 88 LYS A N 1
ATOM 693 C CA . LYS A 1 88 ? -4.969 -7.000 17.357 1.00 93.38 88 LYS A CA 1
ATOM 694 C C . LYS A 1 88 ? -5.349 -5.872 16.374 1.00 93.38 88 LYS A C 1
ATOM 696 O O . LYS A 1 88 ? -6.013 -4.908 16.779 1.00 93.38 88 LYS A O 1
ATOM 701 N N . PRO A 1 89 ? -4.926 -5.979 15.103 1.00 95.50 89 PRO A N 1
ATOM 702 C CA . PRO A 1 89 ? -5.210 -4.975 14.085 1.00 95.50 89 PRO A CA 1
ATOM 703 C C . PRO A 1 89 ? -6.713 -4.929 13.752 1.00 95.50 89 PRO A C 1
ATOM 705 O O . PRO A 1 89 ? -7.442 -5.871 14.084 1.00 95.50 89 PRO A O 1
ATOM 708 N N . PRO A 1 90 ? -7.202 -3.869 13.080 1.00 95.94 90 PRO A N 1
ATOM 709 C CA . PRO A 1 90 ? -8.564 -3.846 12.559 1.00 95.94 90 PRO A CA 1
ATOM 710 C C . PRO A 1 90 ? -8.842 -5.062 11.663 1.00 95.94 90 PRO A C 1
ATOM 712 O O . PRO A 1 90 ? -8.023 -5.436 10.823 1.00 95.94 90 PRO A O 1
ATOM 715 N N . ALA A 1 91 ? -10.009 -5.679 11.822 1.00 92.75 91 ALA A N 1
ATOM 716 C CA . ALA A 1 91 ? -10.424 -6.799 10.986 1.00 92.75 91 ALA A CA 1
ATOM 717 C C . ALA A 1 91 ? -11.218 -6.277 9.783 1.00 92.75 91 ALA A C 1
ATOM 719 O O . ALA A 1 91 ? -12.397 -5.964 9.909 1.00 92.75 91 ALA A O 1
ATOM 720 N N . VAL A 1 92 ? -10.578 -6.186 8.613 1.00 93.25 92 VAL A N 1
ATOM 721 C CA . VAL A 1 92 ? -11.282 -5.840 7.360 1.00 93.25 92 VAL A CA 1
ATOM 722 C C . VAL A 1 92 ? -11.823 -7.075 6.641 1.00 93.25 92 VAL A C 1
ATOM 724 O O . VAL A 1 92 ? -12.753 -6.976 5.857 1.00 93.25 92 VAL A O 1
ATOM 727 N N . SER A 1 93 ? -11.272 -8.263 6.907 1.00 89.25 93 SER A N 1
ATOM 728 C CA . SER A 1 93 ? -11.712 -9.511 6.284 1.00 89.25 93 SER A CA 1
ATOM 729 C C . SER A 1 93 ? -11.569 -10.689 7.236 1.00 89.25 93 SER A C 1
ATOM 731 O O . SER A 1 93 ? -10.489 -10.944 7.761 1.00 89.25 93 SER A O 1
ATOM 733 N N . ASN A 1 94 ? -12.642 -11.471 7.369 1.00 88.31 94 ASN A N 1
ATOM 734 C CA . ASN A 1 94 ? -12.621 -12.747 8.091 1.00 88.31 94 ASN A CA 1
ATOM 735 C C . ASN A 1 94 ? -12.069 -13.901 7.234 1.00 88.31 94 ASN A C 1
ATOM 737 O O . ASN A 1 94 ? -11.855 -14.994 7.746 1.00 88.31 94 ASN A O 1
ATOM 741 N N . ARG A 1 95 ? -11.856 -13.682 5.926 1.00 92.75 95 ARG A N 1
ATOM 742 C CA . ARG A 1 95 ? -11.440 -14.736 4.981 1.00 92.75 95 ARG A CA 1
ATOM 743 C C . ARG A 1 95 ? -9.931 -14.962 4.969 1.00 92.75 95 ARG A C 1
ATOM 745 O O . ARG A 1 95 ? -9.496 -16.081 4.745 1.00 92.75 95 ARG A O 1
ATOM 752 N N . HIS A 1 96 ? -9.151 -13.905 5.206 1.00 95.06 96 HIS A N 1
ATOM 753 C CA . HIS A 1 96 ? -7.687 -13.932 5.099 1.00 95.06 96 HIS A CA 1
ATOM 754 C C . HIS A 1 96 ? -6.999 -13.192 6.257 1.00 95.06 96 HIS A C 1
ATOM 756 O O . HIS A 1 96 ? -6.206 -12.283 6.007 1.00 95.06 96 HIS A O 1
ATOM 762 N N . PRO A 1 97 ? -7.268 -13.539 7.531 1.00 92.12 97 PRO A N 1
ATOM 763 C CA . PRO A 1 97 ? -6.712 -12.803 8.672 1.00 92.12 97 PRO A CA 1
ATOM 764 C C . PRO A 1 97 ? -5.173 -12.794 8.690 1.00 92.12 97 PRO A C 1
ATOM 766 O O . PRO A 1 97 ? -4.570 -11.806 9.100 1.00 92.12 97 PRO A O 1
ATOM 769 N N . GLY A 1 98 ? -4.528 -13.849 8.175 1.00 93.50 98 GLY A N 1
ATOM 770 C CA . GLY A 1 98 ? -3.066 -13.936 8.071 1.00 93.50 98 GLY A CA 1
ATOM 771 C C . GLY A 1 98 ? -2.430 -12.955 7.077 1.00 93.50 98 GLY A C 1
ATOM 772 O O . GLY A 1 98 ? -1.225 -12.732 7.133 1.00 93.50 98 GLY A O 1
ATOM 773 N N . TYR A 1 99 ? -3.216 -12.338 6.187 1.00 97.12 99 TYR A N 1
ATOM 774 C CA . TYR A 1 99 ? -2.715 -11.333 5.244 1.00 97.12 99 TYR A CA 1
ATOM 775 C C . TYR A 1 99 ? -2.689 -9.914 5.841 1.00 97.12 99 TYR A C 1
ATOM 777 O O . TYR A 1 99 ? -2.004 -9.035 5.319 1.00 97.12 99 TYR A O 1
ATOM 785 N N . THR A 1 100 ? -3.379 -9.681 6.963 1.00 97.62 100 THR A N 1
ATOM 786 C CA . THR A 1 100 ? -3.484 -8.360 7.601 1.00 97.62 100 THR A CA 1
ATOM 787 C C . THR A 1 100 ? -2.132 -7.677 7.853 1.00 97.62 100 THR A C 1
ATOM 789 O O . THR A 1 100 ? -2.000 -6.517 7.460 1.00 97.62 100 THR A O 1
ATOM 792 N N . PRO A 1 101 ? -1.102 -8.345 8.417 1.00 97.50 101 PRO A N 1
ATOM 793 C CA . PRO A 1 101 ? 0.197 -7.704 8.635 1.00 97.50 101 PRO A CA 1
ATOM 794 C C . PRO A 1 101 ? 0.853 -7.216 7.337 1.00 97.50 101 PRO A C 1
ATOM 796 O O . PRO A 1 101 ? 1.438 -6.139 7.318 1.00 97.50 101 PRO A O 1
ATOM 799 N N . ARG A 1 102 ? 0.681 -7.951 6.229 1.00 98.50 102 ARG A N 1
ATOM 800 C CA . ARG A 1 102 ? 1.234 -7.582 4.916 1.00 98.50 102 ARG A CA 1
ATOM 801 C C . ARG A 1 102 ? 0.592 -6.320 4.347 1.00 98.50 102 ARG A C 1
ATOM 803 O O . ARG A 1 102 ? 1.275 -5.499 3.741 1.00 98.50 102 ARG A O 1
ATOM 810 N N . ALA A 1 103 ? -0.720 -6.158 4.526 1.00 98.75 103 ALA A N 1
ATOM 811 C CA . ALA A 1 103 ? -1.430 -4.944 4.118 1.00 98.75 103 ALA A CA 1
ATOM 812 C C . ALA A 1 103 ? -1.024 -3.730 4.970 1.00 98.75 103 ALA A C 1
ATOM 814 O O . ALA A 1 103 ? -0.836 -2.641 4.439 1.00 98.75 103 ALA A O 1
ATOM 815 N N . ILE A 1 104 ? -0.820 -3.930 6.275 1.00 98.81 104 ILE A N 1
ATOM 816 C CA . ILE A 1 104 ? -0.309 -2.889 7.178 1.00 98.81 104 ILE A CA 1
ATOM 817 C C . ILE A 1 104 ? 1.110 -2.470 6.776 1.00 98.81 104 ILE A C 1
ATOM 819 O O . ILE A 1 104 ? 1.382 -1.274 6.704 1.00 98.81 104 ILE A O 1
ATOM 823 N N . ASP A 1 105 ? 1.992 -3.422 6.460 1.00 98.94 105 ASP A N 1
ATOM 824 C CA . ASP A 1 105 ? 3.377 -3.132 6.066 1.00 98.94 105 ASP A CA 1
ATOM 825 C C . ASP A 1 105 ? 3.479 -2.324 4.763 1.00 98.94 105 ASP A C 1
ATOM 827 O O . ASP A 1 105 ? 4.375 -1.493 4.643 1.00 98.94 105 ASP A O 1
ATOM 831 N N . GLN A 1 106 ? 2.530 -2.460 3.830 1.00 98.94 106 GLN A N 1
ATOM 832 C CA . GLN A 1 106 ? 2.435 -1.564 2.663 1.00 98.94 106 GLN A CA 1
ATOM 833 C C . GLN A 1 106 ? 2.197 -0.110 3.091 1.00 98.94 106 GLN A C 1
ATOM 835 O O . GLN A 1 106 ? 2.891 0.808 2.648 1.00 98.94 106 GLN A O 1
ATOM 840 N N . GLY A 1 107 ? 1.289 0.087 4.045 1.00 98.94 107 GLY A N 1
ATOM 841 C CA . GLY A 1 107 ? 1.036 1.378 4.669 1.00 98.94 107 GLY A CA 1
ATOM 842 C C . GLY A 1 107 ? 2.250 1.961 5.382 1.00 98.94 107 GLY A C 1
ATOM 843 O O . GLY A 1 107 ? 2.577 3.136 5.205 1.00 98.94 107 GLY A O 1
ATOM 844 N N . ILE A 1 108 ? 2.942 1.132 6.169 1.00 98.94 108 ILE A N 1
ATOM 845 C CA . ILE A 1 108 ? 4.177 1.524 6.861 1.00 98.94 108 ILE A CA 1
ATOM 846 C C . ILE A 1 108 ? 5.228 1.943 5.833 1.00 98.94 108 ILE A C 1
ATOM 848 O O . ILE A 1 108 ? 5.793 3.024 5.960 1.00 98.94 108 ILE A O 1
ATOM 852 N N . GLY A 1 109 ? 5.428 1.151 4.777 1.00 98.94 109 GLY A N 1
ATOM 853 C CA . GLY A 1 109 ? 6.357 1.456 3.690 1.00 98.94 109 GLY A CA 1
ATOM 854 C C . GLY A 1 109 ? 6.085 2.811 3.043 1.00 98.94 109 GLY A C 1
ATOM 855 O O . GLY A 1 109 ? 7.008 3.592 2.816 1.00 98.94 109 GLY A O 1
ATOM 856 N N . ARG A 1 110 ? 4.806 3.144 2.829 1.00 98.94 110 ARG A N 1
ATOM 857 C CA . ARG A 1 110 ? 4.414 4.475 2.357 1.00 98.94 110 ARG A CA 1
ATOM 858 C C . ARG A 1 110 ? 4.766 5.576 3.355 1.00 98.94 110 ARG A C 1
ATOM 860 O O . ARG A 1 110 ? 5.242 6.627 2.940 1.00 98.94 110 ARG A O 1
ATOM 867 N N . ALA A 1 111 ? 4.514 5.369 4.647 1.00 98.94 111 ALA A N 1
ATOM 868 C CA . ALA A 1 111 ? 4.832 6.356 5.678 1.00 98.94 111 ALA A CA 1
ATOM 869 C C . ALA A 1 111 ? 6.341 6.612 5.790 1.00 98.94 111 ALA A C 1
ATOM 871 O O . ALA A 1 111 ? 6.730 7.749 6.049 1.00 98.94 111 ALA A O 1
ATOM 872 N N . LEU A 1 112 ? 7.185 5.603 5.536 1.00 98.88 112 LEU A N 1
ATOM 873 C CA . LEU A 1 112 ? 8.644 5.751 5.575 1.00 98.88 112 LEU A CA 1
ATOM 874 C C . LEU A 1 112 ? 9.161 6.811 4.601 1.00 98.88 112 LEU A C 1
ATOM 876 O O . LEU A 1 112 ? 10.105 7.503 4.957 1.00 98.88 112 LEU A O 1
ATOM 880 N N . TRP A 1 113 ? 8.509 7.005 3.449 1.00 98.88 113 TRP A N 1
ATOM 881 C CA . TRP A 1 113 ? 8.840 8.101 2.531 1.00 98.88 113 TRP A CA 1
ATOM 882 C C . TRP A 1 113 ? 8.696 9.479 3.185 1.00 98.88 113 TRP A C 1
ATOM 884 O O . TRP A 1 113 ? 9.524 10.360 2.998 1.00 98.88 113 TRP A O 1
ATOM 894 N N . PHE A 1 114 ? 7.647 9.673 3.983 1.00 98.75 114 PHE A N 1
ATOM 895 C CA . PHE A 1 114 ? 7.403 10.942 4.668 1.00 98.75 114 PHE A CA 1
ATOM 896 C C . PHE A 1 114 ? 8.266 11.077 5.924 1.00 98.75 114 PHE A C 1
ATOM 898 O O . PHE A 1 114 ? 8.773 12.158 6.205 1.00 98.75 114 PHE A O 1
ATOM 905 N N . VAL A 1 115 ? 8.453 9.983 6.667 1.00 98.62 115 VAL A N 1
ATOM 906 C CA . VAL A 1 115 ? 9.307 9.939 7.865 1.00 98.62 115 VAL A CA 1
ATOM 907 C C . VAL A 1 115 ? 10.770 10.219 7.517 1.00 98.62 115 VAL A C 1
ATOM 909 O O . VAL A 1 115 ? 11.456 10.866 8.303 1.00 98.62 115 VAL A O 1
ATOM 912 N N . SER A 1 116 ? 11.242 9.771 6.351 1.00 98.44 116 SER A N 1
ATOM 913 C CA . SER A 1 116 ? 12.592 10.062 5.864 1.00 98.44 116 SER A CA 1
ATOM 914 C C . SER A 1 116 ? 12.720 11.426 5.181 1.00 98.44 116 SER A C 1
ATOM 916 O O . SER A 1 116 ? 13.802 11.759 4.717 1.00 98.44 116 SER A O 1
ATOM 918 N N . GLY A 1 117 ? 11.645 12.218 5.088 1.00 98.12 117 GLY A N 1
ATOM 919 C CA . GLY A 1 117 ? 11.681 13.512 4.403 1.00 98.12 117 GLY A CA 1
ATOM 920 C C . GLY A 1 117 ? 11.911 13.399 2.894 1.00 98.12 117 GLY A C 1
ATOM 921 O O . GLY A 1 117 ? 12.591 14.243 2.328 1.00 98.12 117 GLY A O 1
ATOM 922 N N . ALA A 1 118 ? 11.365 12.357 2.258 1.00 98.25 118 ALA A N 1
ATOM 923 C CA . ALA A 1 118 ? 11.580 12.007 0.853 1.00 98.25 118 ALA A CA 1
ATOM 924 C C . ALA A 1 118 ? 13.040 11.681 0.482 1.00 98.25 118 ALA A C 1
ATOM 926 O O . ALA A 1 118 ? 13.345 11.569 -0.699 1.00 98.25 118 ALA A O 1
ATOM 927 N N . ASP A 1 119 ? 13.918 11.445 1.467 1.00 98.62 119 ASP A N 1
ATOM 928 C CA . ASP A 1 119 ? 15.263 10.904 1.249 1.00 98.62 119 ASP A CA 1
ATOM 929 C C . ASP A 1 119 ? 15.176 9.387 0.980 1.00 98.62 119 ASP A C 1
ATOM 931 O O . ASP A 1 119 ? 14.790 8.617 1.881 1.00 98.62 119 ASP A O 1
ATOM 935 N N . PRO A 1 120 ? 15.542 8.917 -0.231 1.00 98.56 120 PRO A N 1
ATOM 936 C CA . PRO A 1 120 ? 15.465 7.502 -0.564 1.00 98.56 120 PRO A CA 1
ATOM 937 C C . PRO A 1 120 ? 16.512 6.632 0.128 1.00 98.56 120 PRO A C 1
ATOM 939 O O . PRO A 1 120 ? 16.226 5.473 0.445 1.00 98.56 120 PRO A O 1
ATOM 942 N N . ALA A 1 121 ? 17.712 7.159 0.383 1.00 98.25 121 ALA A N 1
ATOM 943 C CA . ALA A 1 121 ? 18.771 6.420 1.062 1.00 98.25 121 ALA A CA 1
ATOM 944 C C . ALA A 1 121 ? 18.401 6.183 2.532 1.00 98.25 121 ALA A C 1
ATOM 946 O O . ALA A 1 121 ? 18.554 5.062 3.040 1.00 98.25 121 ALA A O 1
ATOM 947 N N . ALA A 1 122 ? 17.845 7.202 3.194 1.00 98.69 122 ALA A N 1
ATOM 948 C CA . ALA A 1 122 ? 17.318 7.074 4.547 1.00 98.69 122 ALA A CA 1
ATOM 949 C C . ALA A 1 122 ? 16.122 6.107 4.600 1.00 98.69 122 ALA A C 1
ATOM 951 O O . ALA A 1 122 ? 16.093 5.225 5.462 1.00 98.69 122 ALA A O 1
ATOM 952 N N . ALA A 1 123 ? 15.180 6.190 3.651 1.00 98.81 123 ALA A N 1
ATOM 953 C CA . ALA A 1 123 ? 14.047 5.261 3.588 1.00 98.81 123 ALA A CA 1
ATOM 954 C C . ALA A 1 123 ? 14.488 3.798 3.399 1.00 98.81 123 ALA A C 1
ATOM 956 O O . ALA A 1 123 ? 14.008 2.915 4.113 1.00 98.81 123 ALA A O 1
ATOM 957 N N . CYS A 1 124 ? 15.434 3.530 2.488 1.00 98.81 124 CYS A N 1
ATOM 958 C CA . CYS A 1 124 ? 15.976 2.182 2.283 1.00 98.81 124 CYS A CA 1
ATOM 959 C C . CYS A 1 124 ? 16.666 1.656 3.544 1.00 98.81 124 CYS A C 1
ATOM 961 O O . CYS A 1 124 ? 16.419 0.522 3.948 1.00 98.81 124 CYS A O 1
ATOM 963 N N . THR A 1 125 ? 17.459 2.499 4.209 1.00 98.69 125 THR A N 1
ATOM 964 C CA . THR A 1 125 ? 18.140 2.143 5.464 1.00 98.69 125 THR A CA 1
ATOM 965 C C . THR A 1 125 ? 17.139 1.784 6.567 1.00 98.69 125 THR A C 1
ATOM 967 O O . THR A 1 125 ? 17.342 0.810 7.291 1.00 98.69 125 THR A O 1
ATOM 970 N N . LEU A 1 126 ? 16.013 2.505 6.665 1.00 98.75 126 LEU A N 1
ATOM 971 C CA . LEU A 1 126 ? 14.934 2.149 7.591 1.00 98.75 126 LEU A CA 1
ATOM 972 C C . LEU A 1 126 ? 14.341 0.772 7.259 1.00 98.75 126 LEU A C 1
ATOM 974 O O . LEU A 1 126 ? 14.231 -0.056 8.161 1.00 98.75 126 LEU A O 1
ATOM 978 N N . ILE A 1 127 ? 14.005 0.495 5.990 1.00 98.88 127 ILE A N 1
ATOM 979 C CA . ILE A 1 127 ? 13.438 -0.803 5.565 1.00 98.88 127 ILE A CA 1
ATOM 980 C C . ILE A 1 127 ? 14.426 -1.956 5.789 1.00 98.88 127 ILE A C 1
ATOM 982 O O . ILE A 1 127 ? 14.027 -3.041 6.215 1.00 98.88 127 ILE A O 1
ATOM 986 N N . GLU A 1 128 ? 15.715 -1.736 5.543 1.00 98.31 128 GLU A N 1
ATOM 987 C CA . GLU A 1 128 ? 16.776 -2.718 5.784 1.00 98.31 128 GLU A CA 1
ATOM 988 C C . GLU A 1 128 ? 16.923 -3.080 7.269 1.00 98.31 128 GLU A C 1
ATOM 990 O O . GLU A 1 128 ? 17.393 -4.173 7.583 1.00 98.31 128 GLU A O 1
ATOM 995 N N . GLY A 1 129 ? 16.457 -2.226 8.183 1.00 98.19 129 GLY A N 1
ATOM 996 C CA . GLY A 1 129 ? 16.343 -2.564 9.598 1.00 98.19 129 GLY A CA 1
ATOM 997 C C . GLY A 1 129 ? 15.250 -3.596 9.894 1.00 98.19 129 GLY A C 1
ATOM 998 O O . GLY A 1 129 ? 15.389 -4.361 10.848 1.00 98.19 129 GLY A O 1
ATOM 999 N N . PHE A 1 130 ? 14.173 -3.651 9.101 1.00 98.75 130 PHE A N 1
ATOM 1000 C CA . PHE A 1 130 ? 13.063 -4.583 9.327 1.00 98.75 130 PHE A CA 1
ATOM 1001 C C . PHE A 1 130 ? 13.450 -6.029 9.003 1.00 98.75 130 PHE A C 1
ATOM 1003 O O . PHE A 1 130 ? 14.309 -6.306 8.156 1.00 98.75 130 PHE A O 1
ATOM 1010 N N . ALA A 1 131 ? 12.746 -6.975 9.631 1.00 98.44 131 ALA A N 1
ATOM 1011 C CA . ALA A 1 131 ? 12.847 -8.395 9.310 1.00 98.44 131 ALA A CA 1
ATOM 1012 C C . ALA A 1 131 ? 12.617 -8.649 7.808 1.00 98.44 131 ALA A C 1
ATOM 1014 O O . ALA A 1 131 ? 11.658 -8.139 7.225 1.00 98.44 131 ALA A O 1
ATOM 1015 N N . ALA A 1 132 ? 13.470 -9.476 7.193 1.00 98.44 132 ALA A N 1
ATOM 1016 C CA . ALA A 1 132 ? 13.464 -9.726 5.748 1.00 98.44 132 ALA A CA 1
ATOM 1017 C C . ALA A 1 132 ? 12.077 -10.070 5.151 1.00 98.44 132 ALA A C 1
ATOM 1019 O O . ALA A 1 132 ? 11.752 -9.509 4.106 1.00 98.44 132 ALA A O 1
ATOM 1020 N N . PRO A 1 133 ? 11.207 -10.876 5.802 1.00 98.38 133 PRO A N 1
ATOM 1021 C CA . PRO A 1 133 ? 9.876 -11.183 5.265 1.00 98.38 133 PRO A CA 1
ATOM 1022 C C . PRO A 1 133 ? 8.932 -9.979 5.116 1.00 98.38 133 PRO A C 1
ATOM 1024 O O . PRO A 1 133 ? 7.981 -10.059 4.345 1.00 98.38 133 PRO A O 1
ATOM 1027 N N . ARG A 1 134 ? 9.172 -8.874 5.838 1.00 98.69 134 ARG A N 1
ATOM 1028 C CA . ARG A 1 134 ? 8.348 -7.649 5.782 1.00 98.69 134 ARG A CA 1
ATOM 1029 C C . ARG A 1 134 ? 8.767 -6.708 4.655 1.00 98.69 134 ARG A C 1
ATOM 1031 O O . ARG A 1 134 ? 7.974 -5.897 4.182 1.00 98.69 134 ARG A O 1
ATOM 1038 N N . ARG A 1 135 ? 10.025 -6.811 4.217 1.00 98.81 135 ARG A N 1
ATOM 1039 C CA . ARG A 1 135 ? 10.638 -5.882 3.260 1.00 98.81 135 ARG A CA 1
ATOM 1040 C C . ARG A 1 135 ? 9.915 -5.808 1.912 1.00 98.81 135 ARG A C 1
ATOM 1042 O O . ARG A 1 135 ? 9.767 -4.684 1.448 1.00 98.81 135 ARG A O 1
ATOM 1049 N N . PRO A 1 136 ? 9.401 -6.899 1.304 1.00 98.88 136 PRO A N 1
ATOM 1050 C CA . PRO A 1 136 ? 8.656 -6.792 0.046 1.00 98.88 136 PRO A CA 1
ATOM 1051 C C . PRO A 1 136 ? 7.453 -5.845 0.145 1.00 98.88 136 PRO A C 1
ATOM 1053 O O . PRO A 1 136 ? 7.247 -4.991 -0.711 1.00 98.88 136 PRO A O 1
ATOM 1056 N N . ASP A 1 137 ? 6.679 -5.942 1.228 1.00 98.94 137 ASP A N 1
ATOM 1057 C CA . ASP A 1 137 ? 5.505 -5.095 1.435 1.00 98.94 137 ASP A CA 1
ATOM 1058 C C . ASP A 1 137 ? 5.898 -3.643 1.758 1.00 98.94 137 ASP A C 1
ATOM 1060 O O . ASP A 1 137 ? 5.304 -2.716 1.206 1.00 98.94 137 ASP A O 1
ATOM 1064 N N . LEU A 1 138 ? 6.957 -3.440 2.551 1.00 98.94 138 LEU A N 1
ATOM 1065 C CA . LEU A 1 138 ? 7.516 -2.113 2.837 1.00 98.94 138 LEU A CA 1
ATOM 1066 C C . LEU A 1 138 ? 8.054 -1.425 1.570 1.00 98.94 138 LEU A C 1
ATOM 1068 O O . LEU A 1 138 ? 7.766 -0.252 1.337 1.00 98.94 138 LEU A O 1
ATOM 1072 N N . PHE A 1 139 ? 8.795 -2.143 0.720 1.00 98.94 139 PHE A N 1
ATOM 1073 C CA . PHE A 1 139 ? 9.299 -1.608 -0.548 1.00 98.94 139 PHE A CA 1
ATOM 1074 C C . PHE A 1 139 ? 8.167 -1.329 -1.541 1.00 98.94 139 PHE A C 1
ATOM 1076 O O . PHE A 1 139 ? 8.211 -0.311 -2.230 1.00 98.94 139 PHE A O 1
ATOM 1083 N N . ALA A 1 140 ? 7.112 -2.150 -1.576 1.00 98.94 140 ALA A N 1
ATOM 1084 C CA . ALA A 1 140 ? 5.916 -1.829 -2.356 1.00 98.94 140 ALA A CA 1
ATOM 1085 C C . ALA A 1 140 ? 5.264 -0.519 -1.886 1.00 98.94 140 ALA A C 1
ATOM 1087 O O . ALA A 1 140 ? 4.929 0.340 -2.703 1.00 98.94 140 ALA A O 1
ATOM 1088 N N . GLY A 1 141 ? 5.142 -0.323 -0.572 1.00 98.94 141 GLY A N 1
ATOM 1089 C CA . GLY A 1 141 ? 4.660 0.934 -0.008 1.00 98.94 141 GLY A CA 1
ATOM 1090 C C . GLY A 1 141 ? 5.544 2.133 -0.361 1.00 98.94 141 GLY A C 1
ATOM 1091 O O . GLY A 1 141 ? 5.041 3.185 -0.759 1.00 98.94 141 GLY A O 1
ATOM 1092 N N . LEU A 1 142 ? 6.864 1.961 -0.271 1.00 98.94 142 LEU A N 1
ATOM 1093 C CA . LEU A 1 142 ? 7.840 3.004 -0.581 1.00 98.94 142 LEU A CA 1
ATOM 1094 C C . LEU A 1 142 ? 7.751 3.449 -2.047 1.00 98.94 142 LEU A C 1
ATOM 1096 O O . LEU A 1 142 ? 7.662 4.645 -2.319 1.00 98.94 142 LEU A O 1
ATOM 1100 N N . GLY A 1 143 ? 7.688 2.494 -2.982 1.00 98.88 143 GLY A N 1
ATOM 1101 C CA . GLY A 1 143 ? 7.538 2.780 -4.413 1.00 98.88 143 GLY A CA 1
ATOM 1102 C C . GLY A 1 143 ? 6.228 3.502 -4.732 1.00 98.88 143 GLY A C 1
ATOM 1103 O O . GLY A 1 143 ? 6.206 4.420 -5.556 1.00 98.88 143 GLY A O 1
ATOM 1104 N N . LEU A 1 144 ? 5.145 3.152 -4.028 1.00 98.94 144 LEU A N 1
ATOM 1105 C CA . LEU A 1 144 ? 3.868 3.858 -4.130 1.00 98.94 144 LEU A CA 1
ATOM 1106 C C . LEU A 1 144 ? 3.999 5.305 -3.646 1.00 98.94 144 LEU A C 1
ATOM 1108 O O . LEU A 1 144 ? 3.635 6.220 -4.381 1.00 98.94 144 LEU A O 1
ATOM 1112 N N . ALA A 1 145 ? 4.531 5.538 -2.443 1.00 98.94 145 ALA A N 1
ATOM 1113 C CA . ALA A 1 145 ? 4.645 6.888 -1.891 1.00 98.94 145 ALA A CA 1
ATOM 1114 C C . ALA A 1 145 ? 5.580 7.785 -2.713 1.00 98.94 145 ALA A C 1
ATOM 1116 O O . ALA A 1 145 ? 5.180 8.901 -3.044 1.00 98.94 145 ALA A O 1
ATOM 1117 N N . ALA A 1 146 ? 6.747 7.284 -3.127 1.00 98.88 146 ALA A N 1
ATOM 1118 C CA . ALA A 1 146 ? 7.675 8.028 -3.977 1.00 98.88 146 ALA A CA 1
ATOM 1119 C C . ALA A 1 146 ? 7.025 8.454 -5.306 1.00 98.88 146 ALA A C 1
ATOM 1121 O O . ALA A 1 146 ? 7.204 9.582 -5.763 1.00 98.88 146 ALA A O 1
ATOM 1122 N N . THR A 1 147 ? 6.210 7.582 -5.909 1.00 98.88 147 THR A N 1
ATOM 1123 C CA . THR A 1 147 ? 5.525 7.863 -7.185 1.00 98.88 147 THR A CA 1
ATOM 1124 C C . THR A 1 147 ? 4.289 8.754 -7.010 1.00 98.88 147 THR A C 1
ATOM 1126 O O . THR A 1 147 ? 3.984 9.598 -7.855 1.00 98.88 147 THR A O 1
ATOM 1129 N N . TYR A 1 148 ? 3.551 8.590 -5.909 1.00 98.75 148 TYR A N 1
ATOM 1130 C CA . TYR A 1 148 ? 2.313 9.330 -5.660 1.00 98.75 148 TYR A CA 1
ATOM 1131 C C . TYR A 1 148 ? 2.566 10.740 -5.116 1.00 98.75 148 TYR A C 1
ATOM 1133 O O . TYR A 1 148 ? 1.873 11.681 -5.517 1.00 98.75 148 TYR A O 1
ATOM 1141 N N . ALA A 1 149 ? 3.511 10.881 -4.183 1.00 98.06 149 ALA A N 1
ATOM 1142 C CA . ALA A 1 149 ? 3.825 12.135 -3.501 1.00 98.06 149 ALA A CA 1
ATOM 1143 C C . ALA A 1 149 ? 4.963 12.911 -4.181 1.00 98.06 149 ALA A C 1
ATOM 1145 O O . ALA A 1 149 ? 4.941 14.140 -4.167 1.00 98.06 149 ALA A O 1
ATOM 1146 N N . GLY A 1 150 ? 5.924 12.218 -4.804 1.00 97.38 150 GLY A N 1
ATOM 1147 C CA . GLY A 1 150 ? 7.154 12.838 -5.296 1.00 97.38 150 GLY A CA 1
ATOM 1148 C C . GLY A 1 150 ? 8.022 13.362 -4.148 1.00 97.38 150 GLY A C 1
ATOM 1149 O O . GLY A 1 150 ? 7.940 12.865 -3.026 1.00 97.38 150 GLY A O 1
ATOM 1150 N N . GLY A 1 151 ? 8.835 14.381 -4.432 1.00 97.06 151 GLY A N 1
ATOM 1151 C CA . GLY A 1 151 ? 9.686 15.050 -3.438 1.00 97.06 151 GLY A CA 1
ATOM 1152 C C . GLY A 1 151 ? 11.175 14.714 -3.534 1.00 97.06 151 GLY A C 1
ATOM 1153 O O . GLY A 1 151 ? 11.953 15.331 -2.825 1.00 97.06 151 GLY A O 1
ATOM 1154 N N . ALA A 1 152 ? 11.558 13.802 -4.431 1.00 97.75 152 ALA A N 1
ATOM 1155 C CA . ALA A 1 152 ? 12.946 13.472 -4.736 1.00 97.75 152 ALA A CA 1
ATOM 1156 C C . ALA A 1 152 ? 13.270 13.775 -6.206 1.00 97.75 152 ALA A C 1
ATOM 1158 O O . ALA A 1 152 ? 12.400 13.694 -7.081 1.00 97.75 152 ALA A O 1
ATOM 1159 N N . THR A 1 153 ? 14.525 14.118 -6.462 1.00 95.69 153 THR A N 1
ATOM 1160 C CA . THR A 1 153 ? 15.112 14.320 -7.792 1.00 95.69 153 THR A CA 1
ATOM 1161 C C . THR A 1 153 ? 15.336 12.993 -8.522 1.00 95.69 153 THR A C 1
ATOM 1163 O O . THR A 1 153 ? 15.295 11.920 -7.923 1.00 95.69 153 THR A O 1
ATOM 1166 N N . ALA A 1 154 ? 15.601 13.041 -9.832 1.00 92.88 154 ALA A N 1
ATOM 1167 C CA . ALA A 1 154 ? 15.879 11.837 -10.619 1.00 92.88 154 ALA A CA 1
ATOM 1168 C C . ALA A 1 154 ? 17.099 11.045 -10.097 1.00 92.88 154 ALA A C 1
ATOM 1170 O O . ALA A 1 154 ? 17.041 9.817 -10.050 1.00 92.88 154 ALA A O 1
ATOM 1171 N N . ASP A 1 155 ? 18.152 11.729 -9.638 1.00 93.81 155 ASP A N 1
ATOM 1172 C CA . ASP A 1 155 ? 19.366 11.098 -9.096 1.00 93.81 155 ASP A CA 1
ATOM 1173 C C . ASP A 1 155 ? 19.107 10.420 -7.741 1.00 93.81 155 ASP A C 1
ATOM 1175 O O . ASP A 1 155 ? 19.534 9.288 -7.486 1.00 93.81 155 ASP A O 1
ATOM 1179 N N . GLU A 1 156 ? 18.326 11.066 -6.874 1.00 97.62 156 GLU A N 1
ATOM 1180 C CA . GLU A 1 156 ? 17.871 10.462 -5.618 1.00 97.62 156 GLU A CA 1
ATOM 1181 C C . GLU A 1 156 ? 16.981 9.236 -5.897 1.00 97.62 156 GLU A C 1
ATOM 1183 O O . GLU A 1 156 ? 17.127 8.185 -5.267 1.00 97.62 156 GLU A O 1
ATOM 1188 N N . LEU A 1 157 ? 16.101 9.310 -6.898 1.00 97.94 157 LEU A N 1
ATOM 1189 C CA . LEU A 1 157 ? 15.270 8.179 -7.319 1.00 97.94 157 LEU A CA 1
ATOM 1190 C C . LEU A 1 157 ? 16.089 7.040 -7.952 1.00 97.94 157 LEU A C 1
ATOM 1192 O O . LEU A 1 157 ? 15.726 5.873 -7.789 1.00 97.94 157 LEU A O 1
ATOM 1196 N N . ALA A 1 158 ? 17.211 7.333 -8.614 1.00 95.69 158 ALA A N 1
ATOM 1197 C CA . ALA A 1 158 ? 18.151 6.305 -9.058 1.00 95.69 158 ALA A CA 1
ATOM 1198 C C . ALA A 1 158 ? 18.761 5.567 -7.854 1.00 95.69 158 ALA A C 1
ATOM 1200 O O . ALA A 1 158 ? 18.832 4.338 -7.859 1.00 95.69 158 ALA A O 1
ATOM 1201 N N . THR A 1 159 ? 19.063 6.283 -6.765 1.00 96.81 159 THR A N 1
ATOM 1202 C CA . THR A 1 159 ? 19.484 5.658 -5.499 1.00 96.81 159 THR A CA 1
ATOM 1203 C C . THR A 1 159 ? 18.404 4.720 -4.946 1.00 96.81 159 THR A C 1
ATOM 1205 O O . THR A 1 159 ? 18.729 3.614 -4.507 1.00 96.81 159 THR A O 1
ATOM 1208 N N . LEU A 1 160 ? 17.120 5.107 -5.009 1.00 98.19 160 LEU A N 1
ATOM 1209 C CA . LEU A 1 160 ? 16.001 4.232 -4.621 1.00 98.19 160 LEU A CA 1
ATOM 1210 C C . LEU A 1 160 ? 15.966 2.946 -5.451 1.00 98.19 160 LEU A C 1
ATOM 1212 O O . LEU A 1 160 ? 15.837 1.850 -4.902 1.00 98.19 160 LEU A O 1
ATOM 1216 N N . ARG A 1 161 ? 16.065 3.087 -6.777 1.00 97.06 161 ARG A N 1
ATOM 1217 C CA . ARG A 1 161 ? 16.063 1.968 -7.724 1.00 97.06 161 ARG A CA 1
ATOM 1218 C C . ARG A 1 161 ? 17.202 0.996 -7.419 1.00 97.06 161 ARG A C 1
ATOM 1220 O O . ARG A 1 161 ? 16.969 -0.211 -7.354 1.00 97.06 161 ARG A O 1
ATOM 1227 N N . ASP A 1 162 ? 18.403 1.520 -7.200 1.00 97.31 162 ASP A N 1
ATOM 1228 C CA . ASP A 1 162 ? 19.614 0.715 -7.055 1.00 97.31 162 ASP A CA 1
ATOM 1229 C C . ASP A 1 162 ? 19.663 0.020 -5.684 1.00 97.31 162 ASP A C 1
ATOM 1231 O O . ASP A 1 162 ? 19.878 -1.192 -5.605 1.00 97.31 162 ASP A O 1
ATOM 1235 N N . ARG A 1 163 ? 19.351 0.736 -4.594 1.00 97.75 163 ARG A N 1
ATOM 1236 C CA . ARG A 1 163 ? 19.239 0.146 -3.242 1.00 97.75 163 ARG A CA 1
ATOM 1237 C C . ARG A 1 163 ? 18.086 -0.850 -3.137 1.00 97.75 163 ARG A C 1
ATOM 1239 O O . ARG A 1 163 ? 18.189 -1.861 -2.446 1.00 97.75 163 ARG A O 1
ATOM 1246 N N . GLY A 1 164 ? 16.995 -0.584 -3.848 1.00 96.62 164 GLY A N 1
ATOM 1247 C CA . GLY A 1 164 ? 15.815 -1.435 -3.905 1.00 96.62 164 GLY A CA 1
ATOM 1248 C C . GLY A 1 164 ? 15.890 -2.571 -4.925 1.00 96.62 164 GLY A C 1
ATOM 1249 O O . GLY A 1 164 ? 14.881 -3.246 -5.120 1.00 96.62 164 GLY A O 1
ATOM 1250 N N . ALA A 1 165 ? 17.036 -2.819 -5.572 1.00 97.31 165 ALA A N 1
ATOM 1251 C CA . ALA A 1 165 ? 17.142 -3.750 -6.700 1.00 97.31 165 ALA A CA 1
ATOM 1252 C C . ALA A 1 165 ? 16.616 -5.167 -6.392 1.00 97.31 165 ALA A C 1
ATOM 1254 O O . ALA A 1 165 ? 15.922 -5.766 -7.220 1.00 97.31 165 ALA A O 1
ATOM 1255 N N . ALA A 1 166 ? 16.863 -5.681 -5.181 1.00 97.94 166 ALA A N 1
ATOM 1256 C CA . ALA A 1 166 ? 16.346 -6.981 -4.733 1.00 97.94 166 ALA A CA 1
ATOM 1257 C C . ALA A 1 166 ? 14.805 -7.033 -4.648 1.00 97.94 166 ALA A C 1
ATOM 1259 O O . ALA A 1 166 ? 14.213 -8.104 -4.769 1.00 97.94 166 ALA A O 1
ATOM 1260 N N . TYR A 1 167 ? 14.160 -5.874 -4.501 1.00 98.44 167 TYR A N 1
ATOM 1261 C CA . TYR A 1 167 ? 12.714 -5.679 -4.375 1.00 98.44 167 TYR A CA 1
ATOM 1262 C C . TYR A 1 167 ? 12.147 -4.864 -5.547 1.00 98.44 167 TYR A C 1
ATOM 1264 O O . TYR A 1 167 ? 11.077 -4.264 -5.443 1.00 98.44 167 TYR A O 1
ATOM 1272 N N . ARG A 1 168 ? 12.842 -4.839 -6.697 1.00 97.88 168 ARG A N 1
ATOM 1273 C CA . ARG A 1 168 ? 12.470 -4.003 -7.853 1.00 97.88 168 ARG A CA 1
ATOM 1274 C C . ARG A 1 168 ? 11.040 -4.238 -8.343 1.00 97.88 168 ARG A C 1
ATOM 1276 O O . ARG A 1 168 ? 10.350 -3.303 -8.731 1.00 97.88 168 ARG A O 1
ATOM 1283 N N . ARG A 1 169 ? 10.565 -5.487 -8.287 1.00 98.62 169 ARG A N 1
ATOM 1284 C CA . ARG A 1 169 ? 9.184 -5.830 -8.657 1.00 98.62 169 ARG A CA 1
ATOM 1285 C C . ARG A 1 169 ? 8.180 -5.280 -7.648 1.00 98.62 169 ARG A C 1
ATOM 1287 O O . ARG A 1 169 ? 7.114 -4.834 -8.059 1.00 98.62 169 ARG A O 1
ATOM 1294 N N . ASP A 1 170 ? 8.513 -5.285 -6.360 1.00 98.88 170 ASP A N 1
ATOM 1295 C CA . ASP A 1 170 ? 7.664 -4.733 -5.305 1.00 98.88 170 ASP A CA 1
ATOM 1296 C C . ASP A 1 170 ? 7.576 -3.207 -5.413 1.00 98.88 170 ASP A C 1
ATOM 1298 O O . ASP A 1 170 ? 6.469 -2.674 -5.500 1.00 98.88 170 ASP A O 1
ATOM 1302 N N . LEU A 1 171 ? 8.721 -2.521 -5.538 1.00 98.75 171 LEU A N 1
ATOM 1303 C CA . LEU A 1 171 ? 8.785 -1.085 -5.843 1.00 98.75 171 LEU A CA 1
ATOM 1304 C C . LEU A 1 171 ? 7.941 -0.743 -7.075 1.00 98.75 171 LEU A C 1
ATOM 1306 O O . LEU A 1 171 ? 7.099 0.154 -7.024 1.00 98.75 171 LEU A O 1
ATOM 1310 N N . GLY A 1 172 ? 8.122 -1.497 -8.163 1.00 98.75 172 GLY A N 1
ATOM 1311 C CA . GLY A 1 172 ? 7.394 -1.274 -9.405 1.00 98.75 172 GLY A CA 1
ATOM 1312 C C . GLY A 1 172 ? 5.896 -1.542 -9.295 1.00 98.75 172 GLY A C 1
ATOM 1313 O O . GLY A 1 172 ? 5.095 -0.830 -9.901 1.00 98.75 172 GLY A O 1
ATOM 1314 N N . GLN A 1 173 ? 5.483 -2.514 -8.479 1.00 98.88 173 GLN A N 1
ATOM 1315 C CA . GLN A 1 173 ? 4.071 -2.728 -8.171 1.00 98.88 173 GLN A CA 1
ATOM 1316 C C . GLN A 1 173 ? 3.474 -1.532 -7.431 1.00 98.88 173 GLN A C 1
ATOM 1318 O O . GLN A 1 173 ? 2.388 -1.075 -7.800 1.00 98.88 173 GLN A O 1
ATOM 1323 N N . GLY A 1 174 ? 4.177 -1.012 -6.424 1.00 98.94 174 GLY A N 1
ATOM 1324 C CA . GLY A 1 174 ? 3.777 0.198 -5.708 1.00 98.94 174 GLY A CA 1
ATOM 1325 C C . GLY A 1 174 ? 3.655 1.410 -6.628 1.00 98.94 174 GLY A C 1
ATOM 1326 O O . GLY A 1 174 ? 2.627 2.090 -6.631 1.00 98.94 174 GLY A O 1
ATOM 1327 N N . ALA A 1 175 ? 4.668 1.633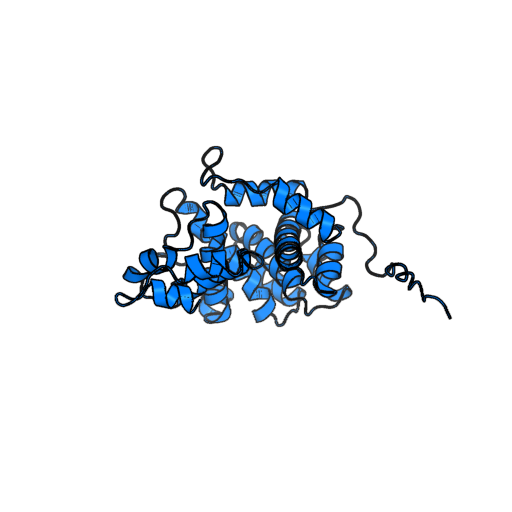 -7.465 1.00 98.88 175 ALA A N 1
ATOM 1328 C CA . ALA A 1 175 ? 4.681 2.707 -8.454 1.00 98.88 175 ALA A CA 1
ATOM 1329 C C . ALA A 1 175 ? 3.518 2.587 -9.453 1.00 98.88 175 ALA A C 1
ATOM 1331 O O . ALA A 1 175 ? 2.851 3.575 -9.751 1.00 98.88 175 ALA A O 1
ATOM 1332 N N . THR A 1 176 ? 3.201 1.366 -9.894 1.00 98.88 176 THR A N 1
ATOM 1333 C CA . THR A 1 176 ? 2.056 1.088 -10.777 1.00 98.88 176 THR A CA 1
ATOM 1334 C C . THR A 1 176 ? 0.720 1.445 -10.114 1.00 98.88 176 THR A C 1
ATOM 1336 O O . THR A 1 176 ? -0.134 2.062 -10.746 1.00 98.88 176 THR A O 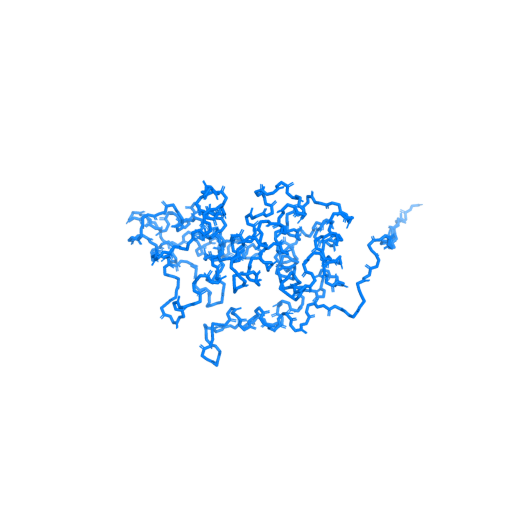1
ATOM 1339 N N . PHE A 1 177 ? 0.539 1.129 -8.824 1.00 98.88 177 PHE A N 1
ATOM 1340 C CA . PHE A 1 177 ? -0.647 1.560 -8.069 1.00 98.88 177 PHE A CA 1
ATOM 1341 C C . PHE A 1 177 ? -0.759 3.085 -7.973 1.00 98.88 177 PHE A C 1
ATOM 1343 O O . PHE A 1 177 ? -1.850 3.629 -8.139 1.00 98.88 177 PHE A O 1
ATOM 1350 N N . ALA A 1 178 ? 0.348 3.785 -7.723 1.00 98.88 178 ALA A N 1
ATOM 1351 C CA . ALA A 1 178 ? 0.358 5.244 -7.667 1.00 98.88 178 ALA A CA 1
ATOM 1352 C C . ALA A 1 178 ? 0.040 5.888 -9.025 1.00 98.88 178 ALA A C 1
ATOM 1354 O O . ALA A 1 178 ? -0.726 6.853 -9.075 1.00 98.88 178 ALA A O 1
ATOM 1355 N N . ALA A 1 179 ? 0.598 5.338 -10.107 1.00 98.81 179 ALA A N 1
ATOM 1356 C CA . ALA A 1 179 ? 0.333 5.774 -11.472 1.00 98.81 179 ALA A CA 1
ATOM 1357 C C . ALA A 1 179 ? -1.156 5.654 -11.807 1.00 98.81 179 ALA A C 1
ATOM 1359 O O . ALA A 1 179 ? -1.756 6.634 -12.244 1.00 98.81 179 ALA A O 1
ATOM 1360 N N . GLU A 1 180 ? -1.771 4.505 -11.510 1.00 98.75 180 GLU A N 1
ATOM 1361 C CA . GLU A 1 180 ? -3.208 4.317 -11.711 1.00 98.75 180 GLU A CA 1
ATOM 1362 C C . GLU A 1 180 ? -4.042 5.254 -10.833 1.00 98.75 180 GLU A C 1
ATOM 1364 O O . GLU A 1 180 ? -4.957 5.910 -11.321 1.00 98.75 180 GLU A O 1
ATOM 1369 N N . ALA A 1 181 ? -3.700 5.408 -9.551 1.00 98.75 181 ALA A N 1
ATOM 1370 C CA . ALA A 1 181 ? -4.440 6.313 -8.676 1.00 98.75 181 ALA A CA 1
ATOM 1371 C C . ALA A 1 181 ? -4.425 7.767 -9.179 1.00 98.75 181 ALA A C 1
ATOM 1373 O O . ALA A 1 181 ? -5.434 8.465 -9.082 1.00 98.75 181 ALA A O 1
ATOM 1374 N N . ARG A 1 182 ? -3.299 8.223 -9.739 1.00 98.56 182 ARG A N 1
ATOM 1375 C CA . ARG A 1 182 ? -3.166 9.561 -10.332 1.00 98.56 182 ARG A CA 1
ATOM 1376 C C . ARG A 1 182 ? -3.843 9.677 -11.699 1.00 98.56 182 ARG A C 1
ATOM 1378 O O . ARG A 1 182 ? -4.438 10.721 -11.970 1.00 98.56 182 ARG A O 1
ATOM 1385 N N . ALA A 1 183 ? -3.772 8.635 -12.528 1.00 98.69 183 ALA A N 1
ATOM 1386 C CA . ALA A 1 183 ? -4.411 8.579 -13.842 1.00 98.69 183 ALA A CA 1
ATOM 1387 C C . ALA A 1 183 ? -5.940 8.576 -13.719 1.00 98.69 183 ALA A C 1
ATOM 1389 O O . ALA A 1 183 ? -6.595 9.444 -14.297 1.00 98.69 183 ALA A O 1
ATOM 1390 N N . ARG A 1 184 ? -6.496 7.690 -12.882 1.00 98.50 184 ARG A N 1
ATOM 1391 C CA . ARG A 1 184 ? -7.931 7.628 -12.565 1.00 98.50 184 ARG A CA 1
ATOM 1392 C C . ARG A 1 184 ? -8.465 8.967 -12.063 1.00 98.50 184 ARG A C 1
ATOM 1394 O O . ARG A 1 184 ? -9.511 9.419 -12.513 1.00 98.50 184 ARG A O 1
ATOM 1401 N N . ALA A 1 185 ? -7.709 9.624 -11.185 1.00 98.25 185 ALA A N 1
ATOM 1402 C CA . ALA A 1 185 ? -8.051 10.932 -10.639 1.00 98.25 185 ALA A CA 1
ATOM 1403 C C . ALA A 1 185 ? -7.818 12.105 -11.614 1.00 98.25 185 ALA A C 1
ATOM 1405 O O . ALA A 1 185 ? -8.114 13.243 -11.261 1.00 98.25 185 ALA A O 1
ATOM 1406 N N . ARG A 1 186 ? -7.282 11.858 -12.822 1.00 98.06 186 ARG A N 1
ATOM 1407 C CA . ARG A 1 186 ? -6.948 12.872 -13.845 1.00 98.06 186 ARG A CA 1
ATOM 1408 C C . ARG A 1 186 ? -6.030 13.989 -13.330 1.00 98.06 186 ARG A C 1
ATOM 1410 O O . ARG A 1 186 ? -6.132 15.136 -13.749 1.00 98.06 186 ARG A O 1
ATOM 1417 N N . ILE A 1 187 ? -5.119 13.644 -12.420 1.00 97.12 187 ILE A N 1
ATOM 1418 C CA . ILE A 1 187 ? -4.195 14.584 -11.760 1.00 97.12 187 ILE A CA 1
ATOM 1419 C C . ILE A 1 187 ? -2.760 14.048 -11.743 1.00 97.12 187 ILE A C 1
ATOM 1421 O O . ILE A 1 187 ? -2.044 14.191 -10.745 1.00 97.12 187 ILE A O 1
ATOM 1425 N N . VAL A 1 188 ? -2.338 13.407 -12.836 1.00 98.25 188 VAL A N 1
ATOM 1426 C CA . VAL A 1 188 ? -0.951 12.962 -13.040 1.00 98.25 188 VAL A CA 1
ATOM 1427 C C . VAL A 1 188 ? -0.008 14.155 -12.902 1.00 98.25 188 VAL A C 1
ATOM 1429 O O . VAL A 1 188 ? -0.210 15.189 -13.528 1.00 98.25 188 VAL A O 1
ATOM 1432 N N . GLN A 1 189 ? 1.001 14.015 -12.044 1.00 97.06 189 GLN A N 1
ATOM 1433 C CA . GLN A 1 189 ? 2.010 15.047 -11.805 1.00 97.06 189 GLN A CA 1
ATOM 1434 C C . GLN A 1 189 ? 3.302 14.701 -12.554 1.00 97.06 189 GLN A C 1
ATOM 1436 O O . GLN A 1 189 ? 3.570 13.511 -12.746 1.00 97.06 189 GLN A O 1
ATOM 1441 N N . PRO A 1 190 ? 4.156 15.686 -12.893 1.00 97.12 190 PRO A N 1
ATOM 1442 C CA . PRO A 1 190 ? 5.466 15.416 -13.490 1.00 97.12 190 PRO A CA 1
ATOM 1443 C C . PRO A 1 190 ? 6.281 14.394 -12.685 1.00 97.12 190 PRO A C 1
ATOM 1445 O O . PRO A 1 190 ? 6.746 13.401 -13.234 1.00 97.12 190 PRO A O 1
ATOM 1448 N N . ASN A 1 191 ? 6.324 14.544 -11.356 1.00 96.38 191 ASN A N 1
ATOM 1449 C CA . ASN A 1 191 ? 7.016 13.601 -10.472 1.00 96.38 191 ASN A CA 1
ATOM 1450 C C . ASN A 1 191 ? 6.423 12.183 -10.515 1.00 96.38 191 ASN A C 1
ATOM 1452 O O . ASN A 1 191 ? 7.155 11.215 -10.358 1.00 96.38 191 ASN A O 1
ATOM 1456 N N . THR A 1 192 ? 5.117 12.030 -10.761 1.00 98.31 192 THR A N 1
ATOM 1457 C CA . THR A 1 192 ? 4.511 10.702 -10.943 1.00 98.31 192 THR A CA 1
ATOM 1458 C C . THR A 1 192 ? 5.074 10.016 -12.182 1.00 98.31 192 THR A C 1
ATOM 1460 O O . THR A 1 192 ? 5.424 8.840 -12.112 1.00 98.31 192 THR A O 1
ATOM 1463 N N . ALA A 1 193 ? 5.193 10.742 -13.297 1.00 97.69 193 ALA A N 1
ATOM 1464 C CA . ALA A 1 193 ? 5.759 10.203 -14.529 1.00 97.69 193 ALA A CA 1
ATOM 1465 C C . ALA A 1 193 ? 7.256 9.895 -14.376 1.00 97.69 193 ALA A C 1
ATOM 1467 O O . ALA A 1 193 ? 7.674 8.782 -14.692 1.00 97.69 193 ALA A O 1
ATOM 1468 N N . THR A 1 194 ? 8.035 10.831 -13.824 1.00 97.44 194 THR A N 1
ATOM 1469 C CA . THR A 1 194 ? 9.481 10.657 -13.619 1.00 97.44 194 THR A CA 1
ATOM 1470 C C . THR A 1 194 ? 9.785 9.485 -12.690 1.00 97.44 194 THR A C 1
ATOM 1472 O O . THR A 1 194 ? 10.557 8.602 -13.058 1.00 97.44 194 THR A O 1
ATOM 1475 N N . THR A 1 195 ? 9.151 9.412 -11.514 1.00 98.50 195 THR A N 1
ATOM 1476 C CA . THR A 1 195 ? 9.410 8.317 -10.568 1.00 98.50 195 THR A CA 1
ATOM 1477 C C . THR A 1 195 ? 8.999 6.963 -11.135 1.00 98.50 195 THR A C 1
ATOM 1479 O O . THR A 1 195 ? 9.743 5.992 -10.994 1.00 98.50 195 THR A O 1
ATOM 1482 N N . LEU A 1 196 ? 7.847 6.882 -11.812 1.00 98.38 196 LEU A N 1
ATOM 1483 C CA . LEU A 1 196 ? 7.420 5.641 -12.455 1.00 98.38 196 LEU A CA 1
ATOM 1484 C C . LEU A 1 196 ? 8.445 5.185 -13.502 1.00 98.38 196 LEU A C 1
ATOM 1486 O O . LEU A 1 196 ? 8.842 4.018 -13.485 1.00 98.38 196 LEU A O 1
ATOM 1490 N N . ALA A 1 197 ? 8.897 6.096 -14.367 1.00 97.12 197 ALA A N 1
ATOM 1491 C CA . ALA A 1 197 ? 9.887 5.801 -15.396 1.00 97.12 197 ALA A CA 1
ATOM 1492 C C . ALA A 1 197 ? 11.203 5.292 -14.784 1.00 97.12 197 ALA A C 1
ATOM 1494 O O . ALA A 1 197 ? 11.694 4.242 -15.190 1.00 97.12 197 ALA A O 1
ATOM 1495 N N . VAL A 1 198 ? 11.717 5.954 -13.741 1.00 96.88 198 VAL A N 1
ATOM 1496 C CA . VAL A 1 198 ? 12.956 5.536 -13.060 1.00 96.88 198 VAL A CA 1
ATOM 1497 C C . VAL A 1 198 ? 12.825 4.148 -12.421 1.00 96.88 198 VAL A C 1
ATOM 1499 O O . VAL A 1 198 ? 13.744 3.336 -12.525 1.00 96.88 198 VAL A O 1
ATOM 1502 N N . LEU A 1 199 ? 11.696 3.847 -11.769 1.00 97.12 199 LEU A N 1
ATOM 1503 C CA . LEU A 1 199 ? 11.526 2.588 -11.031 1.00 97.12 199 LEU A CA 1
ATOM 1504 C C . LEU A 1 199 ? 11.126 1.397 -11.909 1.00 97.12 199 LEU A C 1
ATOM 1506 O O . LEU A 1 199 ? 11.392 0.252 -11.541 1.00 97.12 199 LEU A O 1
ATOM 1510 N N . THR A 1 200 ? 10.441 1.642 -13.026 1.00 97.25 200 THR A N 1
ATOM 1511 C CA . THR A 1 200 ? 9.766 0.575 -13.790 1.00 97.25 200 THR A CA 1
ATOM 1512 C C . THR A 1 200 ? 10.060 0.572 -15.275 1.00 97.25 200 THR A C 1
ATOM 1514 O O . THR A 1 200 ? 9.865 -0.446 -15.934 1.00 97.25 200 THR A O 1
ATOM 1517 N N . GLY A 1 201 ? 10.482 1.715 -15.795 1.00 96.38 201 GLY A N 1
ATOM 1518 C CA . GLY A 1 201 ? 10.585 1.977 -17.211 1.00 96.38 201 GLY A CA 1
ATOM 1519 C C . GLY A 1 201 ? 9.279 2.206 -17.964 1.00 96.38 201 GLY A C 1
ATOM 1520 O O . GLY A 1 201 ? 9.291 2.366 -19.180 1.00 96.38 201 GLY A O 1
ATOM 1521 N N . GLN A 1 202 ? 8.151 2.244 -17.259 1.00 97.19 202 GLN A N 1
ATOM 1522 C CA . GLN A 1 202 ? 6.835 2.407 -17.864 1.00 97.19 202 GLN A CA 1
ATOM 1523 C C . GLN A 1 202 ? 6.423 3.874 -17.989 1.00 97.19 202 GLN A C 1
ATOM 1525 O O . GLN A 1 202 ? 6.803 4.729 -17.186 1.00 97.19 202 GLN A O 1
ATOM 1530 N N . ARG A 1 203 ? 5.525 4.138 -18.944 1.00 97.62 203 ARG A N 1
ATOM 1531 C CA . ARG A 1 203 ? 4.720 5.365 -18.967 1.00 97.62 203 ARG A CA 1
ATOM 1532 C C . ARG A 1 203 ? 3.491 5.194 -18.076 1.00 97.62 203 ARG A C 1
ATOM 1534 O O . ARG A 1 203 ? 2.990 4.086 -17.886 1.00 97.62 203 ARG A O 1
ATOM 1541 N N . VAL A 1 204 ? 2.948 6.309 -17.583 1.00 98.56 204 VAL A N 1
ATOM 1542 C CA . VAL A 1 204 ? 1.778 6.306 -16.682 1.00 98.56 204 VAL A CA 1
ATOM 1543 C C . VAL A 1 204 ? 0.569 5.600 -17.303 1.00 98.56 204 VAL A C 1
ATOM 1545 O O . VAL A 1 204 ? -0.077 4.812 -16.619 1.00 98.56 204 VAL A O 1
ATOM 1548 N N . ALA A 1 205 ? 0.295 5.821 -18.592 1.00 98.00 205 ALA A N 1
ATOM 1549 C CA . ALA A 1 205 ? -0.822 5.181 -19.293 1.00 98.00 205 ALA A CA 1
ATOM 1550 C C . ALA A 1 205 ? -0.681 3.646 -19.374 1.00 98.00 205 ALA A C 1
ATOM 1552 O O . ALA A 1 205 ? -1.653 2.922 -19.156 1.00 98.00 205 ALA A O 1
ATOM 1553 N N . ASP A 1 206 ? 0.533 3.144 -19.621 1.00 98.31 206 ASP A N 1
ATOM 1554 C CA . ASP A 1 206 ? 0.798 1.702 -19.716 1.00 98.31 206 ASP A CA 1
ATOM 1555 C C . ASP A 1 206 ? 0.682 1.038 -18.336 1.00 98.31 206 ASP A C 1
ATOM 1557 O O . ASP A 1 206 ? 0.035 0.001 -18.184 1.00 98.31 206 ASP A O 1
ATOM 1561 N N . ALA A 1 207 ? 1.241 1.674 -17.301 1.00 98.62 207 ALA A N 1
ATOM 1562 C CA . ALA A 1 207 ? 1.129 1.200 -15.923 1.00 98.62 207 ALA A CA 1
ATOM 1563 C C . ALA A 1 207 ? -0.327 1.212 -15.420 1.00 98.62 207 ALA A C 1
ATOM 1565 O O . ALA A 1 207 ? -0.771 0.243 -14.804 1.00 98.62 207 ALA A O 1
ATOM 1566 N N . SER A 1 208 ? -1.086 2.268 -15.724 1.00 98.69 208 SER A N 1
ATOM 1567 C CA . SER A 1 208 ? -2.523 2.355 -15.433 1.00 98.69 208 SER A CA 1
ATOM 1568 C C . SER A 1 208 ? -3.293 1.206 -16.093 1.00 98.69 208 SER A C 1
ATOM 1570 O O . SER A 1 208 ? -4.008 0.472 -15.409 1.00 98.69 208 SER A O 1
ATOM 1572 N N . THR A 1 209 ? -3.037 0.941 -17.378 1.00 98.69 209 THR A N 1
ATOM 1573 C CA . THR A 1 209 ? -3.633 -0.195 -18.103 1.00 98.69 209 THR A CA 1
ATOM 1574 C C . THR A 1 209 ? -3.293 -1.534 -17.437 1.00 98.69 209 THR A C 1
ATOM 1576 O O . THR A 1 209 ? -4.183 -2.342 -17.175 1.00 98.69 209 THR A O 1
ATOM 1579 N N . ILE A 1 210 ? -2.026 -1.755 -17.060 1.00 98.69 210 ILE A N 1
ATOM 1580 C CA . ILE A 1 210 ? -1.604 -2.961 -16.326 1.00 98.69 210 ILE A CA 1
ATOM 1581 C C . ILE A 1 210 ? -2.380 -3.112 -15.013 1.00 98.69 210 ILE A C 1
ATOM 1583 O O . ILE A 1 210 ? -2.815 -4.221 -14.687 1.00 98.69 210 ILE A O 1
ATOM 1587 N N . ALA A 1 211 ? -2.543 -2.026 -14.252 1.00 98.69 211 ALA A N 1
ATOM 1588 C CA . ALA A 1 211 ? -3.262 -2.046 -12.985 1.00 98.69 211 ALA A CA 1
ATOM 1589 C C . ALA A 1 211 ? -4.740 -2.409 -13.178 1.00 98.69 211 ALA A C 1
ATOM 1591 O O . ALA A 1 211 ? -5.245 -3.260 -12.440 1.00 98.69 211 ALA A O 1
ATOM 1592 N N . ILE A 1 212 ? -5.400 -1.810 -14.173 1.00 98.56 212 ILE A N 1
ATOM 1593 C CA . ILE A 1 212 ? -6.808 -2.053 -14.511 1.00 98.56 212 ILE A CA 1
ATOM 1594 C C . ILE A 1 212 ? -7.006 -3.510 -14.946 1.00 98.56 212 ILE A C 1
ATOM 1596 O O . ILE A 1 212 ? -7.784 -4.228 -14.317 1.00 98.56 212 ILE A O 1
ATOM 1600 N N . ASP A 1 213 ? -6.239 -3.985 -15.930 1.00 98.50 213 ASP A N 1
ATOM 1601 C CA . ASP A 1 213 ? -6.348 -5.348 -16.472 1.00 98.50 213 ASP A CA 1
ATOM 1602 C C . ASP A 1 213 ? -6.084 -6.434 -15.422 1.00 98.50 213 ASP A C 1
ATOM 1604 O O . ASP A 1 213 ? -6.653 -7.526 -15.451 1.00 98.50 213 ASP A O 1
ATOM 1608 N N . ALA A 1 214 ? -5.141 -6.176 -14.513 1.00 98.19 214 ALA A N 1
ATOM 1609 C CA . ALA A 1 214 ? -4.735 -7.158 -13.518 1.00 98.19 214 ALA A CA 1
ATOM 1610 C C . ALA A 1 214 ? -5.750 -7.299 -12.373 1.00 98.19 214 ALA A C 1
ATOM 1612 O O . ALA A 1 214 ? -5.714 -8.327 -11.678 1.00 98.19 214 ALA A O 1
ATOM 1613 N N . ARG A 1 215 ? -6.608 -6.288 -12.156 1.00 98.38 215 ARG A N 1
ATOM 1614 C CA . ARG A 1 215 ? -7.470 -6.160 -10.975 1.00 98.38 215 ARG A CA 1
ATOM 1615 C C . ARG A 1 215 ? -8.571 -7.226 -10.957 1.00 98.38 215 ARG A C 1
ATOM 1617 O O . ARG A 1 215 ? -9.425 -7.261 -11.836 1.00 98.38 215 ARG A O 1
ATOM 1624 N N . PRO A 1 216 ? -8.611 -8.087 -9.927 1.00 97.62 216 PRO A N 1
ATOM 1625 C CA . PRO A 1 216 ? -9.743 -8.973 -9.697 1.00 97.62 216 PRO A CA 1
ATOM 1626 C C . PRO A 1 216 ? -10.997 -8.236 -9.229 1.00 97.62 216 PRO A C 1
ATOM 1628 O O . PRO A 1 216 ? -10.925 -7.130 -8.703 1.00 97.62 216 PRO A O 1
ATOM 1631 N N . VAL A 1 217 ? -12.134 -8.927 -9.298 1.00 95.56 217 VAL A N 1
ATOM 1632 C CA . VAL A 1 217 ? -13.426 -8.454 -8.763 1.00 95.56 217 VAL A CA 1
ATOM 1633 C C . VAL A 1 217 ? -13.960 -9.328 -7.617 1.00 95.56 217 VAL A C 1
ATOM 1635 O O . VAL A 1 217 ? -15.110 -9.200 -7.217 1.00 95.56 217 VAL A O 1
ATOM 1638 N N . VAL A 1 218 ? -13.139 -10.237 -7.073 1.00 96.69 218 VAL A N 1
ATOM 1639 C CA . VAL A 1 218 ? -13.536 -11.202 -6.028 1.00 96.69 218 VAL A CA 1
ATOM 1640 C C . VAL A 1 218 ? -12.606 -11.159 -4.815 1.00 96.69 218 VAL A C 1
ATOM 1642 O O . VAL A 1 218 ? -11.420 -10.855 -4.936 1.00 96.69 218 VAL A O 1
ATOM 1645 N N . HIS A 1 219 ? -13.124 -11.528 -3.636 1.00 95.00 219 HIS A N 1
ATOM 1646 C CA . HIS A 1 219 ? -12.348 -11.530 -2.386 1.00 95.00 219 HIS A CA 1
ATOM 1647 C C . HIS A 1 219 ? -11.196 -12.540 -2.380 1.00 95.00 219 HIS A C 1
ATOM 1649 O O . HIS A 1 219 ? -10.176 -12.304 -1.734 1.00 95.00 219 HIS A O 1
ATOM 1655 N N . THR A 1 220 ? -11.389 -13.696 -3.022 1.00 97.75 220 THR A N 1
ATOM 1656 C CA . THR A 1 220 ? -10.480 -14.845 -2.936 1.00 97.75 220 THR A CA 1
ATOM 1657 C C . THR A 1 220 ? -10.282 -15.461 -4.310 1.00 97.75 220 THR A C 1
ATOM 1659 O O . THR A 1 220 ? -11.260 -15.739 -4.998 1.00 97.75 220 THR A O 1
ATOM 1662 N N . ILE A 1 221 ? -9.027 -15.708 -4.680 1.00 97.81 221 ILE A N 1
ATOM 1663 C CA . ILE A 1 221 ? -8.640 -16.451 -5.884 1.00 97.81 221 ILE A CA 1
ATOM 1664 C C . ILE A 1 221 ? -7.654 -17.529 -5.448 1.00 97.81 221 ILE A C 1
ATOM 1666 O O . ILE A 1 221 ? -6.610 -17.212 -4.880 1.00 97.81 221 ILE A O 1
ATOM 1670 N N . ASN A 1 222 ? -7.980 -18.796 -5.711 1.00 95.69 222 ASN A N 1
ATOM 1671 C CA . ASN A 1 222 ? -7.132 -19.949 -5.381 1.00 95.69 222 ASN A CA 1
ATOM 1672 C C . ASN A 1 222 ? -6.633 -19.922 -3.921 1.00 95.69 222 ASN A C 1
ATOM 1674 O O . ASN A 1 222 ? -5.442 -20.059 -3.656 1.00 95.69 222 ASN A O 1
ATOM 1678 N N . GLY A 1 223 ? -7.537 -19.646 -2.973 1.00 95.50 223 GLY A N 1
ATOM 1679 C CA . GLY A 1 223 ? -7.225 -19.589 -1.538 1.00 95.50 223 GLY A CA 1
ATOM 1680 C C . GLY A 1 223 ? -6.438 -18.357 -1.069 1.00 95.50 223 GLY A C 1
ATOM 1681 O O . GLY A 1 223 ? -6.196 -18.230 0.126 1.00 95.50 223 GLY A O 1
ATOM 1682 N N . ARG A 1 224 ? -6.069 -17.426 -1.959 1.00 97.62 224 ARG A N 1
ATOM 1683 C CA . ARG A 1 224 ? -5.351 -16.184 -1.617 1.00 97.62 224 ARG A CA 1
ATOM 1684 C C . ARG A 1 224 ? -6.264 -14.956 -1.714 1.00 97.62 224 ARG A C 1
ATOM 1686 O O . ARG A 1 224 ? -7.221 -14.987 -2.495 1.00 97.62 224 ARG A O 1
ATOM 1693 N N . PRO A 1 225 ? -5.979 -13.857 -0.986 1.00 98.06 225 PRO A N 1
ATOM 1694 C CA . PRO A 1 225 ? -6.700 -12.600 -1.165 1.00 98.06 225 PRO A CA 1
ATOM 1695 C C .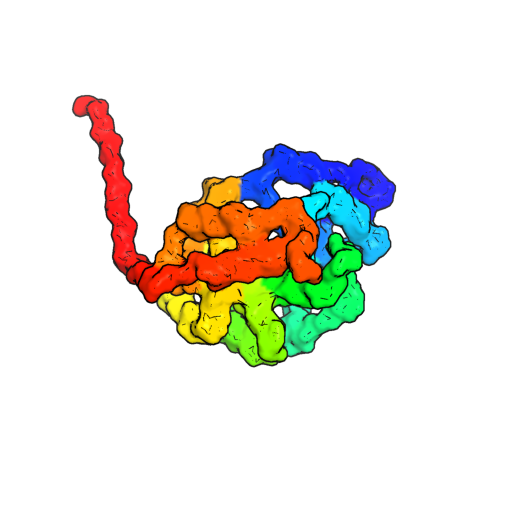 PRO A 1 225 ? -6.641 -12.141 -2.625 1.00 98.06 225 PRO A C 1
ATOM 1697 O O . PRO A 1 225 ? -5.560 -12.099 -3.214 1.00 98.06 225 PRO A O 1
ATOM 1700 N N . GLY A 1 226 ? -7.775 -11.722 -3.193 1.00 98.25 226 GLY A N 1
ATOM 1701 C CA . GLY A 1 226 ? -7.817 -11.139 -4.540 1.00 98.25 226 GLY A CA 1
ATOM 1702 C C . GLY A 1 226 ? -6.863 -9.948 -4.679 1.00 98.25 226 GLY A C 1
ATOM 1703 O O . GLY A 1 226 ? -6.202 -9.795 -5.699 1.00 98.25 226 GLY A O 1
ATOM 1704 N N . PHE A 1 227 ? -6.689 -9.171 -3.609 1.00 98.62 227 PHE A N 1
ATOM 1705 C CA . PHE A 1 227 ? -5.715 -8.082 -3.554 1.00 98.62 227 PHE A CA 1
ATOM 1706 C C . PHE A 1 227 ? -4.257 -8.541 -3.674 1.00 98.62 227 PHE A C 1
ATOM 1708 O O . PHE A 1 227 ? -3.489 -7.908 -4.390 1.00 98.62 227 PHE A O 1
ATOM 1715 N N . GLU A 1 228 ? -3.863 -9.662 -3.065 1.00 98.62 228 GLU A N 1
ATOM 1716 C CA . GLU A 1 228 ? -2.497 -10.174 -3.248 1.00 98.62 228 GLU A CA 1
ATOM 1717 C C . GLU A 1 228 ? -2.289 -10.727 -4.659 1.00 98.62 228 GLU A C 1
ATOM 1719 O O . GLU A 1 228 ? -1.231 -10.522 -5.247 1.00 98.62 228 GLU A O 1
ATOM 1724 N N . VAL A 1 229 ? -3.312 -11.363 -5.240 1.00 98.81 229 VAL A N 1
ATOM 1725 C CA . VAL A 1 229 ? -3.265 -11.804 -6.643 1.00 98.81 229 VAL A CA 1
ATOM 1726 C C . VAL A 1 229 ? -3.155 -10.610 -7.595 1.00 98.81 229 VAL A C 1
ATOM 1728 O O . VAL A 1 229 ? -2.423 -10.683 -8.580 1.00 98.81 229 VAL A O 1
ATOM 1731 N N . TRP A 1 230 ? -3.823 -9.493 -7.297 1.00 98.81 230 TRP A N 1
ATOM 1732 C CA . TRP A 1 230 ? -3.673 -8.252 -8.059 1.00 98.81 230 TRP A CA 1
ATOM 1733 C C . TRP A 1 230 ? -2.228 -7.746 -8.029 1.00 98.81 230 TRP A C 1
ATOM 1735 O O . TRP A 1 230 ? -1.627 -7.516 -9.080 1.00 98.81 230 TRP A O 1
ATOM 1745 N N . ARG A 1 231 ? -1.651 -7.643 -6.826 1.00 98.81 231 ARG A N 1
ATOM 1746 C CA . ARG A 1 231 ? -0.262 -7.215 -6.632 1.00 98.81 231 ARG A CA 1
ATOM 1747 C C . ARG A 1 231 ? 0.717 -8.142 -7.344 1.00 98.81 231 ARG A C 1
ATOM 1749 O O . ARG A 1 231 ? 1.609 -7.663 -8.035 1.00 98.81 231 ARG A O 1
ATOM 1756 N N . GLU A 1 232 ? 0.535 -9.455 -7.234 1.00 98.69 232 GLU A N 1
ATOM 1757 C CA . GLU A 1 232 ? 1.366 -10.451 -7.916 1.00 98.69 232 GLU A CA 1
ATOM 1758 C C . GLU A 1 232 ? 1.318 -10.293 -9.441 1.00 98.69 232 GLU A C 1
ATOM 1760 O O . GLU A 1 232 ? 2.367 -10.192 -10.076 1.00 98.69 232 GLU A O 1
ATOM 1765 N N . ARG A 1 233 ? 0.122 -10.184 -10.033 1.00 98.69 233 ARG A N 1
ATOM 1766 C CA . ARG A 1 233 ? -0.044 -9.961 -11.480 1.00 98.69 233 ARG A CA 1
ATOM 1767 C C . ARG A 1 233 ? 0.665 -8.696 -11.957 1.00 98.69 233 ARG A C 1
ATOM 1769 O O . ARG A 1 233 ? 1.276 -8.712 -13.023 1.00 98.69 233 ARG A O 1
ATOM 1776 N N . ILE A 1 234 ? 0.624 -7.626 -11.163 1.00 98.81 234 ILE A N 1
ATOM 1777 C CA . ILE A 1 234 ? 1.365 -6.400 -11.465 1.00 98.81 234 ILE A CA 1
ATOM 1778 C C . ILE A 1 234 ? 2.872 -6.631 -11.350 1.00 98.81 234 ILE A C 1
ATOM 1780 O O . ILE A 1 234 ? 3.588 -6.256 -12.269 1.00 98.81 234 ILE A O 1
ATOM 1784 N N . ARG A 1 235 ? 3.374 -7.295 -10.298 1.00 98.75 235 ARG A N 1
ATOM 1785 C CA . ARG A 1 235 ? 4.814 -7.613 -10.154 1.00 98.75 235 ARG A CA 1
ATOM 1786 C C . ARG A 1 235 ? 5.384 -8.374 -1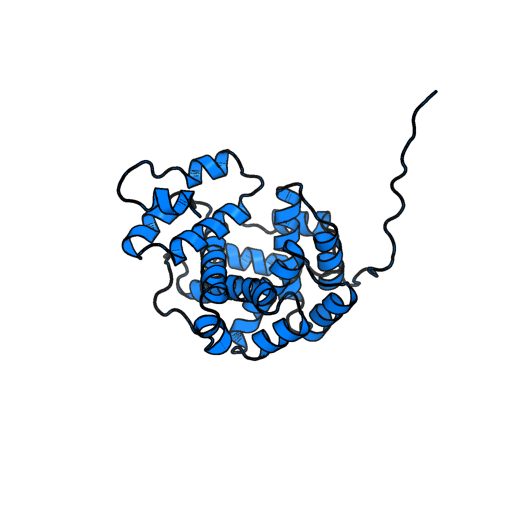1.357 1.00 98.75 235 ARG A C 1
ATOM 1788 O O . ARG A 1 235 ? 6.571 -8.244 -11.650 1.00 98.75 235 ARG A O 1
ATOM 1795 N N . HIS A 1 236 ? 4.558 -9.158 -12.051 1.00 98.00 236 HIS A N 1
ATOM 1796 C CA . HIS A 1 236 ? 4.947 -9.869 -13.272 1.00 98.00 236 HIS A CA 1
ATOM 1797 C C . HIS A 1 236 ? 4.971 -8.998 -14.538 1.00 98.00 236 HIS A C 1
ATOM 1799 O O . HIS A 1 236 ? 5.609 -9.393 -15.509 1.00 98.00 236 HIS A O 1
ATOM 1805 N N . ARG A 1 237 ? 4.298 -7.840 -14.541 1.00 98.06 237 ARG A N 1
ATOM 1806 C CA . ARG A 1 237 ? 4.103 -6.976 -15.723 1.00 98.06 237 ARG A CA 1
ATOM 1807 C C . ARG A 1 237 ? 4.703 -5.574 -15.578 1.00 98.06 237 ARG A C 1
ATOM 1809 O O . ARG A 1 237 ? 4.820 -4.868 -16.570 1.00 98.06 237 ARG A O 1
ATOM 1816 N N . CYS A 1 238 ? 5.036 -5.146 -14.360 1.00 97.06 238 CYS A N 1
ATOM 1817 C CA . CYS A 1 238 ? 5.331 -3.744 -14.076 1.00 97.06 238 CYS A CA 1
ATOM 1818 C C . CYS A 1 238 ? 6.670 -3.266 -14.631 1.00 97.06 238 CYS A C 1
ATOM 1820 O O . CYS A 1 238 ? 6.795 -2.078 -14.864 1.00 97.06 238 CYS A O 1
ATOM 1822 N N . LEU A 1 239 ? 7.649 -4.144 -14.854 1.00 96.06 239 LEU A N 1
ATOM 1823 C CA . LEU A 1 239 ? 8.985 -3.746 -15.302 1.00 96.06 239 LEU A CA 1
ATOM 1824 C C . LEU A 1 239 ? 9.137 -3.923 -16.814 1.00 96.06 239 LEU A C 1
ATOM 1826 O O . LEU A 1 239 ? 8.812 -4.989 -17.339 1.00 96.06 239 LEU A O 1
ATOM 1830 N N . THR A 1 240 ? 9.706 -2.927 -17.489 1.00 86.00 240 THR A N 1
ATOM 1831 C CA . THR A 1 240 ? 10.253 -3.081 -18.842 1.00 86.00 240 THR A CA 1
ATOM 1832 C C . THR A 1 240 ? 11.663 -3.682 -18.777 1.00 86.00 240 THR A C 1
ATOM 1834 O O . THR A 1 240 ? 12.302 -3.720 -17.720 1.00 86.00 240 THR A O 1
ATOM 1837 N N . ALA A 1 241 ? 12.157 -4.204 -19.904 1.00 68.19 241 ALA A N 1
ATOM 1838 C CA . ALA A 1 241 ? 13.539 -4.682 -19.991 1.00 68.19 241 ALA A CA 1
ATOM 1839 C C . ALA A 1 241 ? 14.555 -3.527 -19.905 1.00 68.19 241 ALA A C 1
ATOM 1841 O O . ALA A 1 241 ? 15.651 -3.722 -19.389 1.00 68.19 241 ALA A O 1
ATOM 1842 N N . GLU A 1 242 ? 14.161 -2.336 -20.358 1.00 61.19 242 GLU A N 1
ATOM 1843 C CA . GLU A 1 242 ? 14.994 -1.140 -20.415 1.00 61.19 242 GLU A CA 1
ATOM 1844 C C . GLU A 1 242 ? 14.217 0.038 -19.801 1.00 61.19 242 GLU A C 1
ATOM 1846 O O . GLU A 1 242 ? 13.164 0.419 -20.328 1.00 61.19 242 GLU A O 1
ATOM 1851 N N . PRO A 1 243 ? 14.657 0.581 -18.650 1.00 57.44 243 PRO A N 1
ATOM 1852 C CA . PRO A 1 243 ? 14.150 1.854 -18.161 1.00 57.44 243 PRO A CA 1
ATOM 1853 C C . PRO A 1 243 ? 14.541 2.953 -19.160 1.00 57.44 243 PRO A C 1
ATOM 1855 O O . PRO A 1 243 ? 15.705 2.997 -19.555 1.00 57.44 243 PRO A O 1
ATOM 1858 N N . PRO A 1 244 ? 13.622 3.839 -19.577 1.00 60.09 244 PRO A N 1
ATOM 1859 C CA . PRO A 1 244 ? 13.973 4.971 -20.404 1.00 60.09 244 PRO A CA 1
ATOM 1860 C C . PRO A 1 244 ? 14.893 5.898 -19.608 1.00 60.09 244 PRO A C 1
ATOM 1862 O O . PRO A 1 244 ? 14.775 6.023 -18.385 1.00 60.09 244 PRO A O 1
ATOM 1865 N N . ASP A 1 245 ? 15.797 6.560 -20.320 1.00 59.50 245 ASP A N 1
ATOM 1866 C CA . ASP A 1 245 ? 16.625 7.617 -19.758 1.00 59.50 245 ASP A CA 1
ATOM 1867 C C . ASP A 1 245 ? 15.721 8.794 -19.339 1.00 59.50 245 ASP A C 1
ATOM 1869 O O . ASP A 1 245 ? 15.078 9.400 -20.203 1.00 59.50 245 ASP A O 1
ATOM 1873 N N . PRO A 1 246 ? 15.632 9.141 -18.039 1.00 54.38 246 PRO A N 1
ATOM 1874 C CA . PRO A 1 246 ? 14.784 10.239 -17.578 1.00 54.38 246 PRO A CA 1
ATOM 1875 C C . PRO A 1 246 ? 15.227 11.608 -18.120 1.00 54.38 246 PRO A C 1
ATOM 1877 O O . PRO A 1 246 ? 14.458 12.564 -18.036 1.00 54.38 246 PRO A O 1
ATOM 1880 N N . THR A 1 247 ? 16.438 11.718 -18.679 1.00 56.19 247 THR A N 1
ATOM 1881 C CA . THR A 1 247 ? 16.947 12.951 -19.299 1.00 56.19 247 THR A CA 1
ATOM 1882 C C . THR A 1 247 ? 16.546 13.109 -20.768 1.00 56.19 247 THR A C 1
ATOM 1884 O O . THR A 1 247 ? 16.687 14.200 -21.328 1.00 56.19 247 THR A O 1
ATOM 1887 N N . ALA A 1 248 ? 15.975 12.070 -21.391 1.00 55.56 248 ALA A N 1
ATOM 1888 C CA . ALA A 1 248 ? 15.431 12.148 -22.741 1.00 55.56 248 ALA A CA 1
ATOM 1889 C C . ALA A 1 248 ? 14.122 12.962 -22.726 1.00 55.56 248 ALA A C 1
ATOM 1891 O O . ALA A 1 248 ? 13.026 12.432 -22.550 1.00 55.56 248 ALA A O 1
ATOM 1892 N N . SER A 1 249 ? 14.267 14.283 -22.855 1.00 47.50 249 SER A N 1
ATOM 1893 C CA . SER A 1 249 ? 13.197 15.285 -22.888 1.00 47.50 249 SER A CA 1
ATOM 1894 C C . SER A 1 249 ? 11.979 14.831 -23.696 1.00 47.50 249 SER A C 1
ATOM 1896 O O . SER A 1 249 ? 12.101 14.440 -24.859 1.00 47.50 249 SER A O 1
ATOM 1898 N N . ALA A 1 250 ? 10.791 14.979 -23.104 1.00 48.28 250 ALA A N 1
ATOM 1899 C CA . ALA A 1 250 ? 9.524 14.877 -23.814 1.00 48.28 250 ALA A CA 1
ATOM 1900 C C . ALA A 1 250 ? 9.558 15.793 -25.048 1.00 48.28 250 ALA A C 1
ATOM 1902 O O . ALA A 1 250 ? 9.925 16.967 -24.950 1.00 48.28 250 ALA A O 1
ATOM 1903 N N . ALA A 1 251 ? 9.228 15.233 -26.213 1.00 39.22 251 ALA A N 1
ATOM 1904 C CA . ALA A 1 251 ? 9.116 15.989 -27.451 1.00 39.22 251 ALA A CA 1
ATOM 1905 C C . ALA A 1 251 ? 8.152 17.175 -27.247 1.00 39.22 251 ALA A C 1
ATOM 1907 O O . ALA A 1 251 ? 7.129 17.011 -26.576 1.00 39.22 251 ALA A O 1
ATOM 1908 N N . PRO A 1 252 ? 8.466 18.361 -27.795 1.00 38.69 252 PRO A N 1
ATOM 1909 C CA . PRO A 1 252 ? 7.652 19.548 -27.595 1.00 38.69 252 PRO A CA 1
ATOM 1910 C C . PRO A 1 252 ? 6.239 19.300 -28.126 1.00 38.69 252 PRO A C 1
ATOM 1912 O O . PRO A 1 252 ? 6.060 18.953 -29.297 1.00 38.69 252 PRO A O 1
ATOM 1915 N N . GLU A 1 253 ? 5.240 19.481 -27.259 1.00 38.72 253 GLU A N 1
ATOM 1916 C CA . GLU A 1 253 ? 3.839 19.551 -27.662 1.00 38.72 253 GLU A CA 1
ATOM 1917 C C . GLU A 1 253 ? 3.717 20.594 -28.771 1.00 38.72 253 GLU A C 1
ATOM 1919 O O . GLU A 1 253 ? 3.992 21.785 -28.589 1.00 38.72 253 GLU A O 1
ATOM 1924 N N . THR A 1 254 ? 3.357 20.113 -29.957 1.00 37.66 254 THR A N 1
ATOM 1925 C CA . THR A 1 254 ? 3.161 20.921 -31.151 1.00 37.66 254 THR A CA 1
ATOM 1926 C C . THR A 1 254 ? 1.942 21.794 -30.894 1.00 37.66 254 THR A C 1
ATOM 1928 O O . THR A 1 254 ? 0.796 21.389 -31.075 1.00 37.66 254 THR A O 1
ATOM 1931 N N . THR A 1 255 ? 2.186 23.000 -30.396 1.00 37.84 255 THR A N 1
ATOM 1932 C CA . THR A 1 255 ? 1.158 24.016 -30.217 1.00 37.84 255 THR A CA 1
ATOM 1933 C C . THR A 1 255 ? 0.795 24.530 -31.602 1.00 37.84 255 THR A C 1
ATOM 1935 O O . THR A 1 255 ? 1.440 25.417 -32.156 1.00 37.84 255 THR A O 1
ATOM 1938 N N . ALA A 1 256 ? -0.236 23.922 -32.184 1.00 38.47 256 ALA A N 1
ATOM 1939 C CA . ALA A 1 256 ? -0.935 24.454 -33.339 1.00 38.47 256 ALA A CA 1
ATOM 1940 C C . ALA A 1 256 ? -1.508 25.827 -32.955 1.00 38.47 256 ALA A C 1
ATOM 1942 O O . ALA A 1 256 ? -2.545 25.923 -32.299 1.00 38.47 256 ALA A O 1
ATOM 1943 N N . LYS A 1 257 ? -0.800 26.905 -33.305 1.00 39.59 257 LYS A N 1
ATOM 1944 C CA . LYS A 1 257 ? -1.364 28.252 -33.255 1.00 39.59 257 LYS A CA 1
ATOM 1945 C C . LYS A 1 257 ? -2.138 28.499 -34.541 1.00 39.59 257 LYS A C 1
ATOM 1947 O O . LYS A 1 257 ? -1.573 28.510 -35.630 1.00 39.59 257 LYS A O 1
ATOM 1952 N N . ALA A 1 258 ? -3.439 28.642 -34.340 1.00 38.62 258 ALA A N 1
ATOM 1953 C CA . ALA A 1 258 ? -4.457 28.968 -35.312 1.00 38.62 258 ALA A CA 1
ATOM 1954 C C . ALA A 1 258 ? -4.276 30.374 -35.912 1.00 38.62 258 ALA A C 1
ATOM 1956 O O . ALA A 1 258 ? -3.912 31.316 -35.212 1.00 38.62 258 ALA A O 1
ATOM 1957 N N . GLU A 1 259 ? -4.542 30.447 -37.214 1.00 35.97 259 GLU A N 1
ATOM 1958 C CA . GLU A 1 259 ? -5.330 31.460 -37.936 1.00 35.97 259 GLU A CA 1
ATOM 1959 C C . GLU A 1 259 ? -5.442 32.883 -37.341 1.00 35.97 259 GLU A C 1
ATOM 1961 O O . GLU A 1 259 ? -6.254 33.160 -36.455 1.00 35.97 259 GLU A O 1
ATOM 1966 N N . SER A 1 260 ? -4.708 33.819 -37.953 1.00 40.31 260 SER A N 1
ATOM 1967 C CA . SER A 1 260 ? -5.171 35.161 -38.359 1.00 40.31 260 SER A CA 1
ATOM 1968 C C . SER A 1 260 ? -4.242 35.726 -39.427 1.00 40.31 260 SER A C 1
ATOM 1970 O O . SER A 1 260 ? -3.013 35.542 -39.277 1.00 40.31 260 SER A O 1
#

Radius of gyration: 18.58 Å; chains: 1; bounding box: 46×55×58 Å

Organism: Nocardia brasiliensis (strain ATCC 700358 / HUJEG-1) (NCBI:txid1133849)

Secondary structure (DSSP, 8-state):
-HHHHHHHSSSS-S-HHHHHHHH-GGGHHHHHHHHHHHHHHS-GGGHHHHTTT---TTTTHHHHHHHHHHHHHHSHIIIIIS----SS---S-SS-GGGHHHHHHHHHHHHHHHHTTT-HHHHHHHHHHS-GGGHHHHHHHHHHHHHHH--S-HHHHHHHHHHTGGGHHHHHHHHHHHHHHHHHTT---HHHHHHHHHHHS--HHHHHHHHHHH--SSSEETTEEHHHHHHHHHHHHS--SSPPPTTS-PPP--------

pLDDT: mean 93.47, std 13.71, range [35.97, 98.94]

Sequence (260 aa):
MALAIRDGLPLGHKHHVTDFIAAADEHLYMIYVGVGWALARLPRPLHQAALSGASDPVLMWLALDGYGFHQAYFHTDRYVKQQYVDAKPPAVSNRHPGYTPRAIDQGIGRALWFVSGADPAAACTLIEGFAAPRRPDLFAGLGLAATYAGGATADELATLRDRGAAYRRDLGQGATFAAEARARARIVQPNTATTLAVLTGQRVADASTIAIDARPVVHTINGRPGFEVWRERIRHRCLTAEPPDPTASAAPETTAKAES

Foldseek 3Di:
DVQLLVLLDPDDDLCSLQVCCVVQVLQVLVSLLVLLVSQLVDDQVSNVSSCVNVPQLQSNLSSLLSVLLNCCQVVVCACQVVVDDDPDGHDSDPLCPVCSSLSSLLNNLLNLCVVVQNQLVSSLVSLVPDDPVSNLSSLLSVLLNCLQVPRDDLVSLLVNQVSCVVNLLSSLLSLLVSLLSCVSNVNHDPSNQSSLLSSALDGSVVSNVQLVVLQDRHQDDPSDGSNVSSSVSSSVPRHDPDRDDSPPDDDDDPPPDDDD